Protein AF-A0A376U5X5-F1 (afdb_monomer)

pLDDT: mean 78.11, std 23.51, range [18.98, 97.44]

Solvent-accessible surface area (backbone atoms only — not comparable to full-atom values): 14859 Å² total; per-residue (Å²): 114,78,85,42,60,68,62,47,20,50,51,53,50,57,47,26,77,66,21,50,26,37,46,38,33,23,36,39,55,54,52,92,68,34,43,46,44,61,21,51,13,56,50,69,72,49,56,74,36,75,38,64,74,51,42,52,51,42,48,48,59,28,48,80,69,78,39,81,72,58,77,55,50,55,54,35,26,41,33,30,71,77,49,42,81,33,75,43,95,79,56,76,41,57,20,32,33,41,78,39,86,78,10,43,32,38,41,30,44,64,49,68,74,45,37,52,51,32,42,69,70,47,47,50,54,55,46,57,76,75,39,94,70,75,80,68,63,42,70,49,55,42,35,32,38,89,64,55,70,69,58,51,47,65,64,50,69,76,57,87,70,60,90,77,43,46,82,46,78,46,84,50,89,77,36,33,35,41,35,44,37,26,48,56,90,46,46,67,62,50,57,56,52,47,53,52,53,48,60,73,57,46,90,30,61,79,49,82,68,78,78,83,61,103,66,90,86,88,84,87,85,84,81,77,91,73,76,78,83,80,76,86,85,62,60,90,61,48,55,49,78,49,75,48,70,81,83,79,77,87,77,82,134

Radius of gyration: 22.05 Å; Cα contacts (8 Å, |Δi|>4): 376; chains: 1; bounding box: 49×32×62 Å

Nearest PDB structures (foldseek):
  4cta-assembly1_B  TM=8.615E-01  e=6.530E-18  Thermus thermophilus HB8
  4uux-assembly1_B  TM=8.632E-01  e=7.366E-18  Thermus thermophilus HB8
  4uoc-assembly1_B  TM=8.937E-01  e=8.190E-17  Thermus thermophilus HB8
  4cta-assembly1_A  TM=7.177E-01  e=4.284E-18  Thermus thermophilus HB8
  3rrk-assembly1_A  TM=6.224E-01  e=5.518E-02  Meiothermus ruber DSM 1279

InterPro domains:
  IPR001453 MoaB/Mog domain [PF00994] (2-128)
  IPR001453 MoaB/Mog domain [SM00852] (1-130)
  IPR001453 MoaB/Mog domain [cd00885] (2-130)
  IPR008135 Competence-induced protein CinA [TIGR00200] (2-209)
  IPR036425 MoaB/Mog-like domain superfamily [G3DSA:3.40.980.10] (1-130)
  IPR036425 MoaB/Mog-like domain superfamily [SSF53218] (2-162)
  IPR050101 Competence-damage inducible protein CinA [PTHR13939] (2-200)

Organism: Escherichia coli (NCBI:txid562)

Foldseek 3Di:
DALDLVVLLVCVLVCLVQALEEEEEALLALDPSSCNQVSQQVSQVFAWDQQVVLVVVLCVVQVVVVHGDDPSLSSLRTGGPQWDWQDQPPDSRTWTWDRDRSYIYTYYYNDPVRVVCSCLPPVVVVCVVVDDAADAKDKFKFKFFDDDPVLLCVLLVPDDDDPQWDWDWDDDPRMIMIMIIGHPVCVVVSVVVVVVSDVSSPPRTDDGDPDDPPDDDDDDDDDDDDDPCPPPDDDPRYYDYDYDDDPPDPDDD

Secondary structure (DSSP, 8-state):
----HHHHHHHHHHHHHH-SEEEEES--SSSTT--HHHHHHHHHT--EEE-HHHHHHHHHHHHTTT-PPPGGGGGGGEEETTPEEE--SSSSSPEEEEEETTEEEEEE-S-HHHHHHHIIIIIHHHHHHHS-PPPPPEEEEEEEESS-HHHHHHHHTTSPPPTT-EEEEEEETTEEEEEEEE-GGGHHHHHHHHHHHHHHHGGGEEE------S-----S-----------SS--TTTEEEEE----------

Sequence (253 aa):
MGDNLDDLVTILRERSQHADVLIVNGGLGPTSDDLSALAAATAKGEGMVLHEAWLKEMERYFHERGRVMAPSNRKQAELPASAEFINNPVGTACGFAVQLNRCLMFFTPGVPSEFKVMVEHEILPRLRERFSLPQPPVCLRLTTFGRSESDLAQSLDTLQLPPGVTMGYRSSMPIIELKLTGPASEQQAMEKLWLDVKRVAGQSVIFRRHRRTARADQSRIAKPPVQPDVERAIHRRFIGFATFSRRCSIAGV

Mean predicted aligned error: 12.52 Å

Structure (mmCIF, N/CA/C/O backbone):
data_AF-A0A376U5X5-F1
#
_entry.id   AF-A0A376U5X5-F1
#
loop_
_atom_site.group_PDB
_atom_site.id
_atom_site.type_symbol
_atom_site.label_atom_id
_atom_site.label_alt_id
_atom_site.label_comp_id
_atom_site.label_asym_id
_atom_site.label_entity_id
_atom_site.label_seq_id
_atom_site.pdbx_PDB_ins_code
_atom_site.Cartn_x
_atom_site.Cartn_y
_atom_site.Cartn_z
_atom_site.occupancy
_atom_site.B_iso_or_equiv
_atom_site.auth_seq_id
_atom_site.auth_comp_id
_atom_site.auth_asym_id
_atom_site.auth_atom_id
_atom_site.pdbx_PDB_model_num
ATOM 1 N N . MET A 1 1 ? 3.837 -14.313 -1.606 1.00 51.97 1 MET A N 1
ATOM 2 C CA . MET A 1 1 ? 3.581 -14.928 -2.924 1.00 51.97 1 MET A CA 1
ATOM 3 C C . MET A 1 1 ? 4.927 -15.178 -3.583 1.00 51.97 1 MET A C 1
ATOM 5 O O . MET A 1 1 ? 5.855 -14.442 -3.266 1.00 51.97 1 MET A O 1
ATOM 9 N N . GLY A 1 2 ? 5.055 -16.215 -4.408 1.00 53.44 2 GLY A N 1
ATOM 10 C CA . GLY A 1 2 ? 6.258 -16.399 -5.221 1.00 53.44 2 GLY A CA 1
ATOM 11 C C . GLY A 1 2 ? 6.314 -15.365 -6.347 1.00 53.44 2 GLY A C 1
ATOM 12 O O . GLY A 1 2 ? 5.269 -14.893 -6.790 1.00 53.44 2 GLY A O 1
ATOM 13 N N . ASP A 1 3 ? 7.518 -15.029 -6.806 1.00 63.84 3 ASP A N 1
ATOM 14 C CA . ASP A 1 3 ? 7.729 -14.119 -7.941 1.00 63.84 3 ASP A CA 1
ATOM 15 C C . ASP A 1 3 ? 7.611 -14.896 -9.262 1.00 63.84 3 ASP A C 1
ATOM 17 O O . ASP A 1 3 ? 8.558 -14.996 -10.037 1.00 63.84 3 ASP A O 1
ATOM 21 N N . ASN A 1 4 ? 6.454 -15.524 -9.480 1.00 88.06 4 ASN A N 1
ATOM 22 C CA . ASN A 1 4 ? 6.116 -16.185 -10.736 1.00 88.06 4 ASN A CA 1
ATOM 23 C C . ASN A 1 4 ? 5.088 -15.332 -11.485 1.00 88.06 4 ASN A C 1
ATOM 25 O O . ASN A 1 4 ? 4.031 -15.000 -10.944 1.00 88.06 4 ASN A O 1
ATOM 29 N N . LEU A 1 5 ? 5.404 -14.982 -12.731 1.00 91.62 5 LEU A N 1
ATOM 30 C CA . LEU A 1 5 ? 4.573 -14.123 -13.566 1.00 91.62 5 LEU A CA 1
ATOM 31 C C . LEU A 1 5 ? 3.162 -14.694 -13.769 1.00 91.62 5 LEU A C 1
ATOM 33 O O . LEU A 1 5 ? 2.191 -13.949 -13.651 1.00 91.62 5 LEU A O 1
ATOM 37 N N . ASP A 1 6 ? 3.034 -15.997 -14.020 1.00 93.12 6 ASP A N 1
ATOM 38 C CA . ASP A 1 6 ? 1.736 -16.620 -14.311 1.00 93.12 6 ASP A CA 1
ATOM 39 C C . ASP A 1 6 ? 0.811 -16.608 -13.089 1.00 93.12 6 ASP A C 1
ATOM 41 O O . ASP A 1 6 ? -0.388 -16.325 -13.202 1.00 93.12 6 ASP A O 1
ATOM 45 N N . ASP A 1 7 ? 1.380 -16.828 -11.902 1.00 92.44 7 ASP A N 1
ATOM 46 C CA . ASP A 1 7 ? 0.653 -16.760 -10.634 1.00 92.44 7 ASP A CA 1
ATOM 47 C C . ASP A 1 7 ? 0.178 -15.326 -10.366 1.00 92.44 7 ASP A C 1
ATOM 49 O O . ASP A 1 7 ? -0.985 -15.103 -10.018 1.00 92.44 7 ASP A O 1
ATOM 53 N N . LEU A 1 8 ? 1.054 -14.335 -10.587 1.00 93.06 8 LEU A N 1
ATOM 54 C CA . LEU A 1 8 ? 0.713 -12.916 -10.465 1.00 93.06 8 LEU A CA 1
ATOM 55 C C . LEU A 1 8 ? -0.439 -12.543 -11.401 1.00 93.06 8 LEU A C 1
ATOM 57 O O . LEU A 1 8 ? -1.432 -11.969 -10.959 1.00 93.06 8 LEU A O 1
ATOM 61 N N . VAL A 1 9 ? -0.334 -12.896 -12.683 1.00 95.81 9 VAL A N 1
ATOM 62 C CA . VAL A 1 9 ? -1.352 -12.600 -13.700 1.00 95.81 9 VAL A CA 1
ATOM 63 C C . VAL A 1 9 ? -2.691 -13.238 -13.342 1.00 95.81 9 VAL A C 1
ATOM 65 O O . VAL A 1 9 ? -3.730 -12.574 -13.411 1.00 95.81 9 VAL A O 1
ATOM 68 N N . THR A 1 10 ? -2.673 -14.505 -12.928 1.00 95.06 10 THR A N 1
ATOM 69 C CA . THR A 1 10 ? -3.876 -15.248 -12.537 1.00 95.06 10 THR A CA 1
ATOM 70 C C . THR A 1 10 ? -4.574 -14.572 -11.360 1.00 95.06 10 THR A C 1
ATOM 72 O O . THR A 1 10 ? -5.770 -14.287 -11.433 1.00 95.06 10 THR A O 1
ATOM 75 N N . ILE A 1 11 ? -3.821 -14.218 -10.315 1.00 94.06 11 ILE A N 1
ATOM 76 C CA . ILE A 1 11 ? -4.360 -13.555 -9.122 1.00 94.06 11 ILE A CA 1
ATOM 77 C C . ILE A 1 11 ? -4.891 -12.160 -9.451 1.00 94.06 11 ILE A C 1
ATOM 79 O O . ILE A 1 11 ? -5.965 -11.793 -8.973 1.00 94.06 11 ILE A O 1
ATOM 83 N N . LEU A 1 12 ? -4.175 -11.371 -10.260 1.00 95.50 12 LEU A N 1
ATOM 84 C CA . LEU A 1 12 ? -4.635 -10.042 -10.672 1.00 95.50 12 LEU A CA 1
ATOM 85 C C . LEU A 1 12 ? -5.978 -10.141 -11.404 1.00 95.50 12 LEU A C 1
ATOM 87 O O . LEU A 1 12 ? -6.915 -9.415 -11.069 1.00 95.50 12 LEU A O 1
ATOM 91 N N . ARG A 1 13 ? -6.108 -11.080 -12.349 1.00 96.44 13 ARG A N 1
ATOM 92 C CA . ARG A 1 13 ? -7.362 -11.317 -13.078 1.00 96.44 13 ARG A CA 1
ATOM 93 C C . ARG A 1 13 ? -8.483 -11.775 -12.151 1.00 96.44 13 ARG A C 1
ATOM 95 O O . ARG A 1 13 ? -9.547 -11.163 -12.177 1.00 96.44 13 ARG A O 1
ATOM 102 N N . GLU A 1 14 ? -8.246 -12.771 -11.301 1.00 94.88 14 GLU A N 1
ATOM 103 C CA . GLU A 1 14 ? -9.240 -13.267 -10.338 1.00 94.88 14 GLU A CA 1
ATOM 104 C C . GLU A 1 14 ? -9.716 -12.140 -9.407 1.00 94.88 14 GLU A C 1
ATOM 106 O O . GLU A 1 14 ? -10.910 -11.861 -9.289 1.00 94.88 14 GLU A O 1
ATOM 111 N N . ARG A 1 15 ? -8.781 -11.419 -8.777 1.00 93.62 15 ARG A N 1
ATOM 112 C CA . ARG A 1 15 ? -9.110 -10.345 -7.829 1.00 93.62 15 ARG A CA 1
ATOM 113 C C . ARG A 1 15 ? -9.829 -9.183 -8.505 1.00 93.62 15 ARG A C 1
ATOM 115 O O . ARG A 1 15 ? -10.725 -8.609 -7.886 1.00 93.62 15 ARG A O 1
ATOM 122 N N . SER A 1 16 ? -9.522 -8.891 -9.771 1.00 95.25 16 SER A N 1
ATOM 123 C CA . SER A 1 16 ? -10.203 -7.837 -10.535 1.00 95.25 16 SER A CA 1
ATOM 124 C C . SER A 1 16 ? -11.709 -8.061 -10.721 1.00 95.25 16 SER A C 1
ATOM 126 O O . SER A 1 16 ? -12.447 -7.103 -10.947 1.00 95.25 16 SER A O 1
ATOM 128 N N . GLN A 1 17 ? -12.178 -9.311 -10.637 1.00 94.25 17 GLN A N 1
ATOM 129 C CA . GLN A 1 17 ? -13.596 -9.649 -10.793 1.00 94.25 17 GLN A CA 1
ATOM 130 C C . GLN A 1 17 ? -14.401 -9.387 -9.515 1.00 94.25 17 GLN A C 1
ATOM 132 O O . GLN A 1 17 ? -15.612 -9.178 -9.573 1.00 94.25 17 GLN A O 1
ATOM 137 N N . HIS A 1 18 ? -13.736 -9.388 -8.358 1.00 90.94 18 HIS A N 1
ATOM 138 C CA . HIS A 1 18 ? -14.395 -9.341 -7.054 1.00 90.94 18 HIS A CA 1
ATOM 139 C C . HIS A 1 18 ? -14.138 -8.049 -6.277 1.00 90.94 18 HIS A C 1
ATOM 141 O O . HIS A 1 18 ? -14.982 -7.660 -5.472 1.00 90.94 18 HIS A O 1
ATOM 147 N N . ALA A 1 19 ? -13.005 -7.386 -6.511 1.00 90.19 19 ALA A N 1
ATOM 148 C CA . ALA A 1 19 ? -12.625 -6.165 -5.814 1.00 90.19 19 ALA A CA 1
ATOM 149 C C . ALA A 1 19 ? -12.925 -4.915 -6.651 1.00 90.19 19 ALA A C 1
ATOM 151 O O . ALA A 1 19 ? -12.711 -4.895 -7.861 1.00 90.19 19 ALA A O 1
ATOM 152 N N . ASP A 1 20 ? -13.367 -3.847 -5.992 1.00 90.38 20 ASP A N 1
ATOM 153 C CA . ASP A 1 20 ? -13.484 -2.523 -6.616 1.00 90.38 20 ASP A CA 1
ATOM 154 C C . ASP A 1 20 ? -12.125 -1.808 -6.653 1.00 90.38 20 ASP A C 1
ATOM 156 O O . ASP A 1 20 ? -11.826 -1.058 -7.583 1.00 90.38 20 ASP A O 1
ATOM 160 N N . VAL A 1 21 ? -11.271 -2.097 -5.666 1.00 93.75 21 VAL A N 1
ATOM 161 C CA . VAL A 1 21 ? -9.907 -1.577 -5.554 1.00 93.75 21 VAL A CA 1
ATOM 162 C C . VAL A 1 21 ? -8.946 -2.697 -5.158 1.00 93.75 21 VAL A C 1
ATOM 164 O O . VAL A 1 21 ? -9.227 -3.492 -4.255 1.00 93.75 21 VAL A O 1
ATOM 167 N N . LEU A 1 22 ? -7.781 -2.733 -5.798 1.00 94.94 22 LEU A N 1
ATOM 168 C CA . LEU A 1 22 ? -6.681 -3.635 -5.463 1.00 94.94 22 LEU A CA 1
ATOM 169 C C . LEU A 1 22 ? -5.412 -2.816 -5.236 1.00 94.94 22 LEU A C 1
ATOM 171 O O . LEU A 1 22 ? -5.054 -1.990 -6.069 1.00 94.94 22 LEU A O 1
ATOM 175 N N . ILE A 1 23 ? -4.718 -3.050 -4.125 1.00 94.94 23 ILE A N 1
ATOM 176 C CA . ILE A 1 23 ? -3.402 -2.452 -3.882 1.00 94.94 23 ILE A CA 1
ATOM 177 C C . ILE A 1 23 ? -2.364 -3.567 -3.877 1.00 94.94 23 ILE A C 1
ATOM 179 O O . ILE A 1 23 ? -2.426 -4.491 -3.061 1.00 94.94 23 ILE A O 1
ATOM 183 N N . VAL A 1 24 ? -1.408 -3.450 -4.793 1.00 93.69 24 VAL A N 1
ATOM 184 C CA . VAL A 1 24 ? -0.243 -4.316 -4.922 1.00 93.69 24 VAL A CA 1
ATOM 185 C C . VAL A 1 24 ? 0.969 -3.539 -4.428 1.00 93.69 24 VAL A C 1
ATOM 187 O O . VAL A 1 24 ? 1.264 -2.434 -4.892 1.00 93.69 24 VAL A O 1
ATOM 190 N N . ASN A 1 25 ? 1.660 -4.100 -3.444 1.00 92.12 25 ASN A N 1
ATOM 191 C CA . ASN A 1 25 ? 2.845 -3.492 -2.855 1.00 92.12 25 ASN A CA 1
ATOM 192 C C . ASN A 1 25 ? 4.060 -4.391 -3.086 1.00 92.12 25 ASN A C 1
ATOM 194 O O . ASN A 1 25 ? 4.032 -5.543 -2.656 1.00 92.12 25 ASN A O 1
ATOM 198 N N . GLY A 1 26 ? 5.092 -3.854 -3.743 1.00 89.81 26 GLY A N 1
ATOM 199 C CA . GLY A 1 26 ? 6.308 -4.573 -4.136 1.00 89.81 26 GLY A CA 1
ATOM 200 C C . GLY A 1 26 ? 6.390 -4.899 -5.634 1.00 89.81 26 GLY A C 1
ATOM 201 O O . GLY A 1 26 ? 5.414 -4.768 -6.375 1.00 89.81 26 GLY A O 1
ATOM 202 N N . GLY A 1 27 ? 7.577 -5.320 -6.084 1.00 90.00 27 GLY A N 1
ATOM 203 C CA . GLY A 1 27 ? 7.813 -5.792 -7.455 1.00 90.00 27 GLY A CA 1
ATOM 204 C C . GLY A 1 27 ? 7.960 -4.694 -8.520 1.00 90.00 27 GLY A C 1
ATOM 205 O O . GLY A 1 27 ? 7.623 -4.939 -9.677 1.00 90.00 27 GLY A O 1
ATOM 206 N N . LEU A 1 28 ? 8.396 -3.487 -8.126 1.00 91.38 28 LEU A N 1
ATOM 207 C CA . LEU A 1 28 ? 8.618 -2.310 -8.996 1.00 91.38 28 LEU A CA 1
ATOM 208 C C . LEU A 1 28 ? 10.078 -1.822 -9.005 1.00 91.38 28 LEU A C 1
ATOM 210 O O . LEU A 1 28 ? 10.385 -0.710 -9.448 1.00 91.38 28 LEU A O 1
ATOM 214 N N . GLY A 1 29 ? 10.983 -2.600 -8.425 1.00 88.75 29 GLY A N 1
ATOM 215 C CA . GLY A 1 29 ? 12.407 -2.321 -8.484 1.00 88.75 29 GLY A CA 1
ATOM 216 C C . GLY A 1 29 ? 13.015 -2.613 -9.867 1.00 88.75 29 GLY A C 1
ATOM 217 O O . GLY A 1 29 ? 12.323 -2.965 -10.828 1.00 88.75 29 GLY A O 1
ATOM 218 N N . PRO A 1 30 ? 14.334 -2.413 -9.992 1.00 88.06 30 PRO A N 1
ATOM 219 C CA . PRO A 1 30 ? 15.063 -2.627 -11.235 1.00 88.06 30 PRO A CA 1
ATOM 220 C C . PRO A 1 30 ? 15.504 -4.086 -11.449 1.00 88.06 30 PRO A C 1
ATOM 222 O O . PRO A 1 30 ? 16.135 -4.369 -12.468 1.00 88.06 30 PRO A O 1
ATOM 225 N N . THR A 1 31 ? 15.265 -5.004 -10.505 1.00 88.06 31 THR A N 1
ATOM 226 C CA . THR A 1 31 ? 15.805 -6.370 -10.575 1.00 88.06 31 THR A CA 1
ATOM 227 C C . THR A 1 31 ? 14.903 -7.291 -11.402 1.00 88.06 31 THR A C 1
ATOM 229 O O . THR A 1 31 ? 13.789 -6.935 -11.792 1.00 88.06 31 THR A O 1
ATOM 232 N N . SER A 1 32 ? 15.408 -8.463 -11.797 1.00 84.00 32 SER A N 1
ATOM 233 C CA . SER A 1 32 ? 14.685 -9.387 -12.688 1.00 84.00 32 SER A CA 1
ATOM 234 C C . SER A 1 32 ? 13.458 -10.030 -12.034 1.00 84.00 32 SER A C 1
ATOM 236 O O . SER A 1 32 ? 12.521 -10.386 -12.742 1.00 84.00 32 SER A O 1
ATOM 238 N N . ASP A 1 33 ? 13.446 -10.131 -10.709 1.00 85.94 33 ASP A N 1
ATOM 239 C CA . ASP A 1 33 ? 12.340 -10.608 -9.874 1.00 85.94 33 ASP A CA 1
ATOM 240 C C . ASP A 1 33 ? 11.230 -9.562 -9.665 1.00 85.94 33 ASP A C 1
ATOM 242 O O . ASP A 1 33 ? 10.121 -9.912 -9.263 1.00 85.94 33 ASP A O 1
ATOM 246 N N . ASP A 1 34 ? 11.465 -8.292 -10.010 1.00 90.00 34 ASP A N 1
ATOM 247 C CA . ASP A 1 34 ? 10.425 -7.261 -10.015 1.00 90.00 34 ASP A CA 1
ATOM 248 C C . ASP A 1 34 ? 9.485 -7.424 -11.220 1.00 90.00 34 ASP A C 1
ATOM 250 O O . ASP A 1 34 ? 9.726 -6.894 -12.309 1.00 90.00 34 ASP A O 1
ATOM 254 N N . LEU A 1 35 ? 8.414 -8.199 -11.037 1.00 93.31 35 LEU A N 1
ATOM 255 C CA . LEU A 1 35 ? 7.493 -8.587 -12.113 1.00 93.31 35 LEU A CA 1
ATOM 256 C C . LEU A 1 35 ? 6.123 -7.894 -12.068 1.00 93.31 35 LEU A C 1
ATOM 258 O O . LEU A 1 35 ? 5.313 -8.122 -12.964 1.00 93.31 35 LEU A O 1
ATOM 262 N N . SER A 1 36 ? 5.834 -7.039 -11.082 1.00 94.50 36 SER A N 1
ATOM 263 C CA . SER A 1 36 ? 4.478 -6.498 -10.879 1.00 94.50 36 SER A CA 1
ATOM 264 C C . SER A 1 36 ? 3.972 -5.669 -12.064 1.00 94.50 36 SER A C 1
ATOM 266 O O . SER A 1 36 ? 2.810 -5.802 -12.444 1.00 94.50 36 SER A O 1
ATOM 268 N N . ALA A 1 37 ? 4.827 -4.844 -12.682 1.00 94.75 37 ALA A N 1
ATOM 269 C CA . ALA A 1 37 ? 4.436 -4.031 -13.839 1.00 94.75 37 ALA A CA 1
ATOM 270 C C . ALA A 1 37 ? 4.130 -4.894 -15.074 1.00 94.75 37 ALA A C 1
ATOM 272 O O . ALA A 1 37 ? 3.084 -4.735 -15.705 1.00 94.75 37 ALA A O 1
ATOM 273 N N . LEU A 1 38 ? 4.990 -5.878 -15.348 1.00 95.44 38 LEU A N 1
ATOM 274 C CA . LEU A 1 38 ? 4.790 -6.838 -16.432 1.00 95.44 38 LEU A CA 1
ATOM 275 C C . LEU A 1 38 ? 3.541 -7.700 -16.204 1.00 95.44 38 LEU A C 1
ATOM 277 O O . LEU A 1 38 ? 2.768 -7.931 -17.135 1.00 95.44 38 LEU A O 1
ATOM 281 N N . ALA A 1 39 ? 3.311 -8.143 -14.967 1.00 96.44 39 ALA A N 1
ATOM 282 C CA . ALA A 1 39 ? 2.117 -8.891 -14.597 1.00 96.44 39 ALA A CA 1
ATOM 283 C C . ALA A 1 39 ? 0.845 -8.063 -14.811 1.00 96.44 39 ALA A C 1
ATOM 285 O O . ALA A 1 39 ? -0.137 -8.588 -15.329 1.00 96.44 39 ALA A O 1
ATOM 286 N N . ALA A 1 40 ? 0.862 -6.769 -14.475 1.00 96.75 40 ALA A N 1
ATOM 287 C CA . ALA A 1 40 ? -0.265 -5.868 -14.701 1.00 96.75 40 ALA A CA 1
ATOM 288 C C . ALA A 1 40 ? -0.594 -5.716 -16.194 1.00 96.75 40 ALA A C 1
ATOM 290 O O . ALA A 1 40 ? -1.751 -5.889 -16.586 1.00 96.75 40 ALA A O 1
ATOM 291 N N . ALA A 1 41 ? 0.420 -5.458 -17.028 1.00 97.44 41 ALA A N 1
ATOM 292 C CA . ALA A 1 41 ? 0.256 -5.343 -18.478 1.00 97.44 41 ALA A CA 1
ATOM 293 C C . ALA A 1 41 ? -0.282 -6.648 -19.085 1.00 97.44 41 ALA A C 1
ATOM 295 O O . ALA A 1 41 ? -1.289 -6.650 -19.795 1.00 97.44 41 ALA A O 1
ATOM 296 N N . THR A 1 42 ? 0.314 -7.782 -18.708 1.00 97.44 42 THR A N 1
ATOM 297 C CA . THR A 1 42 ? -0.086 -9.115 -19.185 1.00 97.44 42 THR A CA 1
ATOM 298 C C . THR A 1 42 ? -1.503 -9.479 -18.735 1.00 97.44 42 THR A C 1
ATOM 300 O O . THR A 1 42 ? -2.306 -9.988 -19.521 1.00 97.44 42 THR A O 1
ATOM 303 N N . ALA A 1 43 ? -1.860 -9.183 -17.481 1.00 97.00 43 ALA A N 1
ATOM 304 C CA . ALA A 1 43 ? -3.201 -9.421 -16.954 1.00 97.00 43 ALA A CA 1
ATOM 305 C C . ALA A 1 43 ? -4.262 -8.634 -17.726 1.00 97.00 43 ALA A C 1
ATOM 307 O O . ALA A 1 43 ? -5.322 -9.193 -18.020 1.00 97.00 43 ALA A O 1
ATOM 308 N N . LYS A 1 44 ? -3.946 -7.388 -18.095 1.00 96.81 44 LYS A N 1
ATOM 309 C CA . LYS A 1 44 ? -4.802 -6.507 -18.892 1.00 96.81 44 LYS A CA 1
ATOM 310 C C . LYS A 1 44 ? -4.806 -6.823 -20.391 1.00 96.81 44 LYS A C 1
ATOM 312 O O . LYS A 1 44 ? -5.764 -6.469 -21.070 1.00 96.81 44 LYS A O 1
ATOM 317 N N . GLY A 1 45 ? -3.793 -7.531 -20.888 1.00 96.88 45 GLY A N 1
ATOM 318 C CA . GLY A 1 45 ? -3.645 -7.836 -22.311 1.00 96.88 45 GLY A CA 1
ATOM 319 C C . GLY A 1 45 ? -3.095 -6.659 -23.118 1.00 96.88 45 GLY A C 1
ATOM 320 O O . GLY A 1 45 ? -3.449 -6.504 -24.282 1.00 96.88 45 GLY A O 1
ATOM 321 N N . GLU A 1 46 ? -2.255 -5.823 -22.504 1.00 96.88 46 GLU A N 1
ATOM 322 C CA . GLU A 1 46 ? -1.597 -4.695 -23.166 1.00 96.88 46 GLU A CA 1
ATOM 323 C C . GLU A 1 46 ? -0.070 -4.793 -23.100 1.00 96.88 46 GLU A C 1
ATOM 325 O O . GLU A 1 46 ? 0.494 -5.595 -22.355 1.00 96.88 46 GLU A O 1
ATOM 330 N N . GLY A 1 47 ? 0.599 -3.980 -23.917 1.00 95.56 47 GLY A N 1
ATOM 331 C CA . GLY A 1 47 ? 2.055 -3.898 -23.947 1.00 95.56 47 GLY A CA 1
ATOM 332 C C . GLY A 1 47 ? 2.631 -3.024 -22.834 1.00 95.56 47 GLY A C 1
ATOM 333 O O . GLY A 1 47 ? 1.958 -2.150 -22.280 1.00 95.56 47 GLY A O 1
ATOM 334 N N . MET A 1 48 ? 3.914 -3.243 -22.559 1.00 96.12 48 MET A N 1
ATOM 335 C CA . MET A 1 48 ? 4.744 -2.335 -21.770 1.00 96.12 48 MET A CA 1
ATOM 336 C C . MET A 1 48 ? 5.241 -1.203 -22.670 1.00 96.12 48 MET A C 1
ATOM 338 O O . MET A 1 48 ? 5.664 -1.444 -23.801 1.00 96.12 48 MET A O 1
ATOM 342 N N . VAL A 1 49 ? 5.202 0.026 -22.168 1.00 96.19 49 VAL A N 1
ATOM 343 C CA . VAL A 1 49 ? 5.685 1.220 -22.860 1.00 96.19 49 VAL A CA 1
ATOM 344 C C . VAL A 1 49 ? 6.693 1.917 -21.965 1.00 96.19 49 VAL A C 1
ATOM 346 O O . VAL A 1 49 ? 6.499 2.026 -20.754 1.00 96.19 49 VAL A O 1
ATOM 349 N N . LEU A 1 50 ? 7.778 2.393 -22.569 1.00 94.88 50 LEU A N 1
ATOM 350 C CA . LEU A 1 50 ? 8.726 3.248 -21.880 1.00 94.88 50 LEU A CA 1
ATOM 351 C C . LEU A 1 50 ? 8.149 4.657 -21.763 1.00 94.88 50 LEU A C 1
ATOM 353 O O . LEU A 1 50 ? 7.935 5.349 -22.758 1.00 94.88 50 LEU A O 1
ATOM 357 N N . HIS A 1 51 ? 7.925 5.092 -20.533 1.00 92.00 51 HIS A N 1
ATOM 358 C CA . HIS A 1 51 ? 7.396 6.414 -20.247 1.00 92.00 51 HIS A CA 1
ATOM 359 C C . HIS A 1 51 ? 8.534 7.421 -20.107 1.00 92.00 51 HIS A C 1
ATOM 361 O O . HIS A 1 51 ? 9.093 7.615 -19.029 1.00 92.00 51 HIS A O 1
ATOM 367 N N . GLU A 1 52 ? 8.849 8.098 -21.211 1.00 91.62 52 GLU A N 1
ATOM 368 C CA . GLU A 1 52 ? 9.950 9.071 -21.310 1.00 91.62 52 GLU A CA 1
ATOM 369 C C . GLU A 1 52 ? 9.878 10.188 -20.256 1.00 91.62 52 GLU A C 1
ATOM 371 O O . GLU A 1 52 ? 10.901 10.654 -19.758 1.00 91.62 52 GLU A O 1
ATOM 376 N N . ALA A 1 53 ? 8.670 10.618 -19.879 1.00 88.50 53 ALA A N 1
ATOM 377 C CA . ALA A 1 53 ? 8.487 11.624 -18.834 1.00 88.50 53 ALA A CA 1
ATOM 378 C C . ALA A 1 53 ? 8.989 11.132 -17.467 1.00 88.50 53 ALA A C 1
ATOM 380 O O . ALA A 1 53 ? 9.651 11.881 -16.751 1.00 88.50 53 ALA A O 1
ATOM 381 N N . TRP A 1 54 ? 8.718 9.868 -17.126 1.00 89.62 54 TRP A N 1
ATOM 382 C CA . TRP A 1 54 ? 9.203 9.279 -15.882 1.00 89.62 54 TRP A CA 1
ATOM 383 C C . TRP A 1 54 ? 10.694 8.953 -15.950 1.00 89.62 54 TRP A C 1
ATOM 385 O O . TRP A 1 54 ? 11.416 9.185 -14.984 1.00 89.62 54 TRP A O 1
ATOM 395 N N . LEU A 1 55 ? 11.183 8.487 -17.104 1.00 91.94 55 LEU A N 1
ATOM 396 C CA . LEU A 1 55 ? 12.610 8.243 -17.309 1.00 91.94 55 LEU A CA 1
ATOM 397 C C . LEU A 1 55 ? 13.440 9.505 -17.025 1.00 91.94 55 LEU A C 1
ATOM 399 O O . LEU A 1 55 ? 14.413 9.440 -16.279 1.00 91.94 55 LEU A O 1
ATOM 403 N N . LYS A 1 56 ? 13.001 10.665 -17.529 1.00 91.38 56 LYS A N 1
ATOM 404 C CA . LYS A 1 56 ? 13.639 11.966 -17.258 1.00 91.38 56 LYS A CA 1
ATOM 405 C C . LYS A 1 56 ? 13.625 12.339 -15.778 1.00 91.38 56 LYS A C 1
ATOM 407 O O . LYS A 1 56 ? 14.603 12.879 -15.266 1.00 91.38 56 LYS A O 1
ATOM 412 N N . GLU A 1 57 ? 12.530 12.051 -15.080 1.00 89.81 57 GLU A N 1
ATOM 413 C CA . GLU A 1 57 ? 12.422 12.306 -13.642 1.00 89.81 57 GLU A CA 1
ATOM 414 C C . GLU A 1 57 ? 13.390 11.425 -12.840 1.00 89.81 57 GLU A C 1
ATOM 416 O O . GLU A 1 57 ? 14.060 11.895 -11.918 1.00 89.81 57 GLU A O 1
ATOM 421 N N . MET A 1 58 ? 13.542 10.162 -13.243 1.00 90.50 58 MET A N 1
ATOM 422 C CA . MET A 1 58 ? 14.544 9.269 -12.670 1.00 90.50 58 MET A CA 1
ATOM 423 C C . MET A 1 58 ? 15.969 9.759 -12.947 1.00 90.50 58 MET A C 1
ATOM 425 O O . MET A 1 58 ? 16.783 9.815 -12.025 1.00 90.50 58 MET A O 1
ATOM 429 N N . GLU A 1 59 ? 16.281 10.152 -14.183 1.00 91.69 59 GLU A N 1
ATOM 430 C CA . GLU A 1 59 ? 17.589 10.712 -14.545 1.00 91.69 59 GLU A CA 1
ATOM 431 C C . GLU A 1 59 ? 17.929 11.937 -13.690 1.00 91.69 59 GLU A C 1
ATOM 433 O O . GLU A 1 59 ? 19.023 12.008 -13.122 1.00 91.69 59 GLU A O 1
ATOM 438 N N . ARG A 1 60 ? 16.965 12.852 -13.511 1.00 90.31 60 ARG A N 1
ATOM 439 C CA . ARG A 1 60 ? 17.088 14.012 -12.619 1.00 90.31 60 ARG A CA 1
ATOM 440 C C . ARG A 1 60 ? 17.362 13.585 -11.176 1.00 90.31 60 ARG A C 1
ATOM 442 O O . ARG A 1 60 ? 18.298 14.092 -10.561 1.00 90.31 60 ARG A O 1
ATOM 449 N N . TYR A 1 61 ? 16.611 12.614 -10.652 1.00 89.31 61 TYR A N 1
ATOM 450 C CA . TYR A 1 61 ? 16.777 12.107 -9.286 1.00 89.31 61 TYR A CA 1
ATOM 451 C C . TYR A 1 61 ? 18.191 11.567 -9.014 1.00 89.31 61 TYR A C 1
ATOM 453 O O . TYR A 1 61 ? 18.750 11.803 -7.933 1.00 89.31 61 TYR A O 1
ATOM 461 N N . PHE A 1 62 ? 18.765 10.819 -9.966 1.00 90.69 62 PHE A N 1
ATOM 462 C CA . PHE A 1 62 ? 20.132 10.297 -9.866 1.00 90.69 62 PHE A CA 1
ATOM 463 C C . PHE A 1 62 ? 21.169 11.416 -10.003 1.00 90.69 62 PHE A C 1
ATOM 465 O O . PHE A 1 62 ? 22.105 11.476 -9.197 1.00 90.69 62 PHE A O 1
ATOM 472 N N . HIS A 1 63 ? 20.969 12.324 -10.960 1.00 92.38 63 HIS A N 1
ATOM 473 C CA . HIS A 1 63 ? 21.863 13.450 -11.211 1.00 92.38 63 HIS A CA 1
ATOM 474 C C . HIS A 1 63 ? 21.997 14.368 -9.988 1.00 92.38 63 HIS A C 1
ATOM 476 O O . HIS A 1 63 ? 23.112 14.674 -9.570 1.00 92.38 63 HIS A O 1
ATOM 482 N N . GLU A 1 64 ? 20.884 14.720 -9.337 1.00 91.69 64 GLU A N 1
ATOM 483 C CA . GLU A 1 64 ? 20.862 15.539 -8.111 1.00 91.69 64 GLU A CA 1
ATOM 484 C C . GLU A 1 64 ? 21.621 14.907 -6.936 1.00 91.69 64 GLU A C 1
ATOM 486 O O . GLU A 1 64 ? 22.035 15.597 -6.007 1.00 91.69 64 GLU A O 1
ATOM 491 N N . ARG A 1 65 ? 21.835 13.589 -6.975 1.00 89.75 65 ARG A N 1
ATOM 492 C CA . ARG A 1 65 ? 22.602 12.832 -5.975 1.00 89.75 65 ARG A CA 1
ATOM 493 C C . ARG A 1 65 ? 24.044 12.568 -6.407 1.00 89.75 65 ARG A C 1
ATOM 495 O O . ARG A 1 65 ? 24.726 11.774 -5.762 1.00 89.75 65 ARG A O 1
ATOM 502 N N . GLY A 1 66 ? 24.503 13.194 -7.493 1.00 92.25 66 GLY A N 1
ATOM 503 C CA . GLY A 1 66 ? 25.852 13.021 -8.032 1.00 92.25 66 GLY A CA 1
ATOM 504 C C . GLY A 1 66 ? 26.106 11.622 -8.594 1.00 92.25 66 GLY A C 1
ATOM 505 O O . GLY A 1 66 ? 27.239 11.146 -8.573 1.00 92.25 66 GLY A O 1
ATOM 506 N N . ARG A 1 67 ? 25.058 10.925 -9.049 1.00 91.19 67 ARG A N 1
ATOM 507 C CA . ARG A 1 67 ? 25.143 9.556 -9.573 1.00 91.19 67 ARG A CA 1
ATOM 508 C C .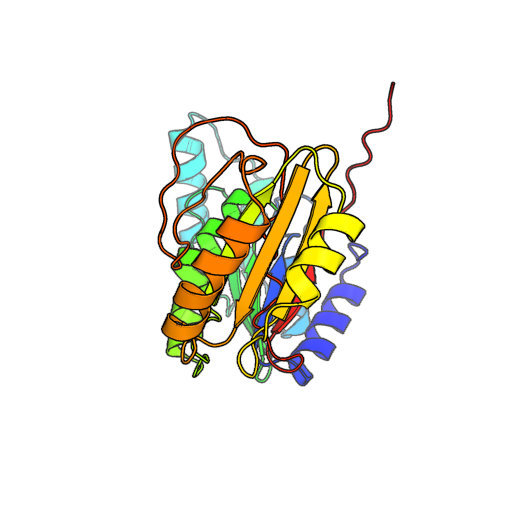 ARG A 1 67 ? 24.650 9.500 -11.014 1.00 91.19 67 ARG A C 1
ATOM 510 O O . ARG A 1 67 ? 23.736 10.218 -11.399 1.00 91.19 67 ARG A O 1
ATOM 517 N N . VAL A 1 68 ? 25.228 8.591 -11.794 1.00 91.00 68 VAL A N 1
ATOM 518 C CA . VAL A 1 68 ? 24.703 8.218 -13.114 1.00 91.00 68 VAL A CA 1
ATOM 519 C C . VAL A 1 68 ? 23.687 7.092 -12.924 1.00 91.00 68 VAL A C 1
ATOM 521 O O . VAL A 1 68 ? 23.945 6.146 -12.175 1.00 91.00 68 VAL A O 1
ATOM 524 N N . MET A 1 69 ? 22.527 7.200 -13.573 1.00 90.19 69 MET A N 1
ATOM 525 C CA . MET A 1 69 ? 21.499 6.160 -13.540 1.00 90.19 69 MET A CA 1
ATOM 526 C C . MET A 1 69 ? 22.004 4.895 -14.246 1.00 90.19 69 MET A C 1
ATOM 528 O O . MET A 1 69 ? 22.476 4.957 -15.380 1.00 90.19 69 MET A O 1
ATOM 532 N N . ALA A 1 70 ? 21.900 3.738 -13.589 1.00 90.38 70 ALA A N 1
ATOM 533 C CA . ALA A 1 70 ? 22.284 2.475 -14.209 1.00 90.38 70 ALA A CA 1
ATOM 534 C C . ALA A 1 70 ? 21.255 2.066 -15.284 1.00 90.38 70 ALA A C 1
ATOM 536 O O . ALA A 1 70 ? 20.059 2.287 -15.086 1.00 90.38 70 ALA A O 1
ATOM 537 N N . PRO A 1 71 ? 21.664 1.399 -16.381 1.00 90.25 71 PRO A N 1
ATOM 538 C CA . PRO A 1 71 ? 20.734 0.967 -17.429 1.00 90.25 71 PRO A CA 1
ATOM 539 C C . PRO A 1 71 ? 19.577 0.097 -16.918 1.00 90.25 71 PRO A C 1
ATOM 541 O O . PRO A 1 71 ? 18.462 0.202 -17.418 1.00 90.25 71 PRO A O 1
ATOM 544 N N . SER A 1 72 ? 19.808 -0.711 -15.878 1.00 89.56 72 SER A N 1
ATOM 545 C CA . SER A 1 72 ? 18.778 -1.543 -15.240 1.00 89.56 72 SER A CA 1
ATOM 546 C C . SER A 1 72 ? 17.636 -0.733 -14.619 1.00 89.56 72 SER A C 1
ATOM 548 O O . SER A 1 72 ? 16.515 -1.224 -14.531 1.00 89.56 72 SER A O 1
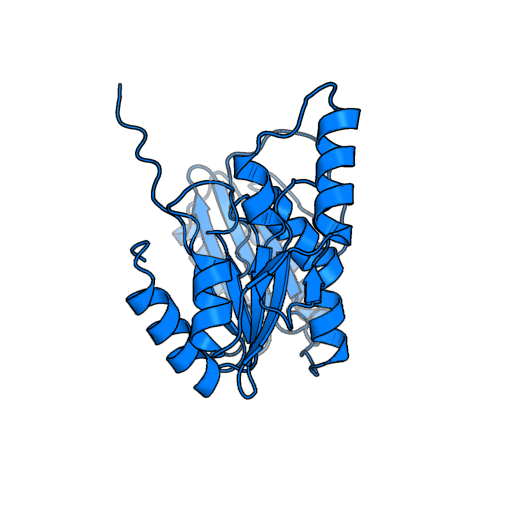ATOM 550 N N . ASN A 1 73 ? 17.880 0.517 -14.209 1.00 90.44 73 ASN A N 1
ATOM 551 C CA . ASN A 1 73 ? 16.835 1.385 -13.667 1.00 90.44 73 ASN A CA 1
ATOM 552 C C . ASN A 1 73 ? 15.818 1.818 -14.729 1.00 90.44 73 ASN A C 1
ATOM 554 O O . ASN A 1 73 ? 14.687 2.122 -14.365 1.00 90.44 73 ASN A O 1
ATOM 558 N N . ARG A 1 74 ? 16.161 1.770 -16.027 1.00 90.75 74 ARG A N 1
ATOM 559 C CA . ARG A 1 74 ? 15.229 2.089 -17.123 1.00 90.75 74 ARG A CA 1
ATOM 560 C C . ARG A 1 74 ? 13.949 1.252 -17.063 1.00 90.75 74 ARG A C 1
ATOM 562 O O . ARG A 1 74 ? 12.878 1.783 -17.334 1.00 90.75 74 ARG A O 1
ATOM 569 N N . LYS A 1 75 ? 14.046 -0.004 -16.605 1.00 90.81 75 LYS A N 1
ATOM 570 C CA . LYS A 1 75 ? 12.901 -0.902 -16.383 1.00 90.81 75 LYS A CA 1
ATOM 571 C C . LYS A 1 75 ? 11.819 -0.275 -15.495 1.00 90.81 75 LYS A C 1
ATOM 573 O O . LYS A 1 75 ? 10.642 -0.534 -15.691 1.00 90.81 75 LYS A O 1
ATOM 578 N N . GLN A 1 76 ? 12.186 0.581 -14.540 1.00 90.44 76 GLN A N 1
ATOM 579 C CA . GLN A 1 76 ? 11.222 1.222 -13.635 1.00 90.44 76 GLN A CA 1
ATOM 580 C C . GLN A 1 76 ? 10.402 2.340 -14.309 1.00 90.44 76 GLN A C 1
ATOM 582 O O . GLN A 1 76 ? 9.449 2.835 -13.709 1.00 90.44 76 GLN A O 1
ATOM 587 N N . ALA A 1 77 ? 10.766 2.735 -15.535 1.00 92.00 77 ALA A N 1
ATOM 588 C CA . ALA A 1 77 ? 9.989 3.616 -16.405 1.00 92.00 77 ALA A CA 1
ATOM 589 C C . ALA A 1 77 ? 9.217 2.842 -17.493 1.00 92.00 77 ALA A C 1
ATOM 591 O O . ALA A 1 77 ? 8.468 3.447 -18.258 1.00 92.00 77 ALA A O 1
ATOM 592 N N . GLU A 1 78 ? 9.384 1.519 -17.579 1.00 94.06 78 GLU A N 1
ATOM 593 C CA . GLU A 1 78 ? 8.576 0.656 -18.437 1.00 94.06 78 GLU A CA 1
ATOM 594 C C . GLU A 1 78 ? 7.318 0.261 -17.665 1.00 94.06 78 GLU A C 1
ATOM 596 O O . GLU A 1 78 ? 7.379 -0.492 -16.694 1.00 94.06 78 GLU A O 1
ATOM 601 N N . LEU A 1 79 ? 6.170 0.793 -18.072 1.00 95.12 79 LEU A N 1
ATOM 602 C CA . LEU A 1 79 ? 4.888 0.580 -17.397 1.00 95.12 79 LEU A CA 1
ATOM 603 C C . LEU A 1 79 ? 3.838 0.135 -18.421 1.00 95.12 79 LEU A C 1
ATOM 605 O O . LEU A 1 79 ? 4.033 0.347 -19.621 1.00 95.12 79 LEU A O 1
ATOM 609 N N . PRO A 1 80 ? 2.711 -0.454 -17.987 1.00 96.62 80 PRO A N 1
ATOM 610 C CA . PRO A 1 80 ? 1.599 -0.743 -18.887 1.00 96.62 80 PRO A CA 1
ATOM 611 C C . PRO A 1 80 ? 1.188 0.503 -19.696 1.00 96.62 80 PRO A C 1
ATOM 613 O O . PRO A 1 80 ? 1.245 1.626 -19.189 1.00 96.62 80 PRO A O 1
ATOM 616 N N . ALA A 1 81 ? 0.795 0.334 -20.960 1.00 94.69 81 ALA A N 1
ATOM 617 C CA . ALA A 1 81 ? 0.455 1.451 -21.851 1.00 94.69 81 ALA A CA 1
ATOM 618 C C . ALA A 1 81 ? -0.631 2.384 -21.280 1.00 94.69 81 ALA A C 1
ATOM 620 O O . ALA A 1 81 ? -0.606 3.589 -21.514 1.00 94.69 81 ALA A O 1
ATOM 621 N N . SER A 1 82 ? -1.571 1.828 -20.515 1.00 95.06 82 SER A N 1
ATOM 622 C CA . SER A 1 82 ? -2.675 2.562 -19.890 1.00 95.06 82 SER A CA 1
ATOM 623 C C . SER A 1 82 ? -2.373 3.075 -18.478 1.00 95.06 82 SER A C 1
ATOM 625 O O . SER A 1 82 ? -3.288 3.521 -17.785 1.00 95.06 82 SER A O 1
ATOM 627 N N . ALA A 1 83 ? -1.127 2.952 -18.019 1.00 95.12 83 ALA A N 1
ATOM 628 C CA . ALA A 1 83 ? -0.740 3.293 -16.661 1.00 95.12 83 ALA A CA 1
ATOM 629 C C . ALA A 1 83 ? -0.897 4.794 -16.380 1.00 95.12 83 ALA A C 1
ATOM 631 O O . ALA A 1 83 ? -0.313 5.640 -17.054 1.00 95.12 83 ALA A O 1
ATOM 632 N N . GLU A 1 84 ? -1.627 5.116 -15.318 1.00 94.31 84 GLU A N 1
ATOM 633 C CA . GLU A 1 84 ? -1.631 6.449 -14.724 1.00 94.31 84 GLU A CA 1
ATOM 634 C C . GLU A 1 84 ? -0.543 6.525 -13.656 1.00 94.31 84 GLU A C 1
ATOM 636 O O . GLU A 1 84 ? -0.529 5.715 -12.729 1.00 94.31 84 GLU A O 1
ATOM 641 N N . PHE A 1 85 ? 0.352 7.508 -13.726 1.00 93.19 85 PHE A N 1
ATOM 642 C CA . PHE A 1 85 ? 1.423 7.616 -12.735 1.00 93.19 85 PHE A CA 1
ATOM 643 C 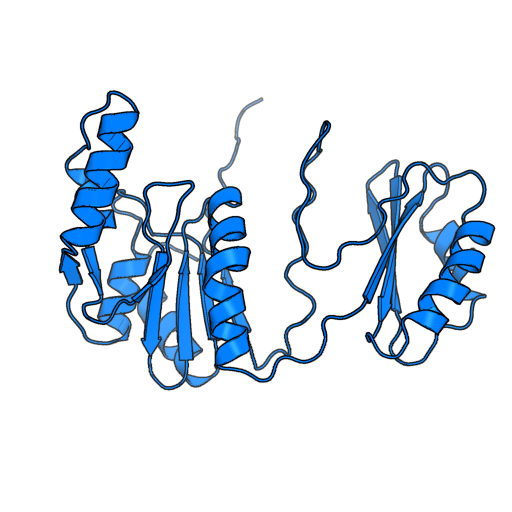C . PHE A 1 85 ? 0.883 7.938 -11.343 1.00 93.19 85 PHE A C 1
ATOM 645 O O . PHE A 1 85 ? -0.047 8.731 -11.168 1.00 93.19 85 PHE A O 1
ATOM 652 N N . ILE A 1 86 ? 1.515 7.335 -10.344 1.00 92.31 86 ILE A N 1
ATOM 653 C CA . ILE A 1 86 ? 1.381 7.676 -8.934 1.00 92.31 86 ILE A CA 1
ATOM 654 C C . ILE A 1 86 ? 2.740 8.208 -8.513 1.00 92.31 86 ILE A C 1
ATOM 656 O O . ILE A 1 86 ? 3.719 7.459 -8.437 1.00 92.31 86 ILE A O 1
ATOM 660 N N . ASN A 1 87 ? 2.792 9.510 -8.257 1.00 87.06 87 ASN A N 1
ATOM 661 C CA . ASN A 1 87 ? 4.051 10.164 -7.964 1.00 87.06 87 ASN A CA 1
ATOM 662 C C . ASN A 1 87 ? 4.680 9.607 -6.676 1.00 87.06 87 ASN A C 1
ATOM 664 O O . ASN A 1 87 ? 4.015 9.467 -5.647 1.00 87.06 87 ASN A O 1
ATOM 668 N N . ASN A 1 88 ? 5.977 9.319 -6.735 1.00 85.25 88 ASN A N 1
ATOM 669 C CA . ASN A 1 88 ? 6.773 8.857 -5.607 1.00 85.25 88 ASN A CA 1
ATOM 670 C C . ASN A 1 88 ? 7.910 9.856 -5.350 1.00 85.25 88 ASN A C 1
ATOM 672 O O . ASN A 1 88 ? 9.006 9.682 -5.873 1.00 85.25 88 ASN A O 1
ATOM 676 N N . PRO A 1 89 ? 7.691 10.893 -4.526 1.00 80.81 89 PRO A N 1
ATOM 677 C CA . PRO A 1 89 ? 8.713 11.909 -4.276 1.00 80.81 89 PRO A CA 1
ATOM 678 C C . PRO A 1 89 ? 9.866 11.414 -3.382 1.00 80.81 89 PRO A C 1
ATOM 680 O O . PRO A 1 89 ? 10.812 12.157 -3.128 1.00 80.81 89 PRO A O 1
ATOM 683 N N . VAL A 1 90 ? 9.779 10.194 -2.841 1.00 82.19 90 VAL A N 1
ATOM 684 C CA . VAL A 1 90 ? 10.738 9.661 -1.861 1.00 82.19 90 VAL A CA 1
ATOM 685 C C . VAL A 1 90 ? 11.747 8.710 -2.515 1.00 82.19 90 VAL A C 1
ATOM 687 O O . VAL A 1 90 ? 12.924 8.720 -2.144 1.00 82.19 90 VAL A O 1
ATOM 690 N N . GLY A 1 91 ? 11.309 7.913 -3.490 1.00 79.81 91 GLY A N 1
ATOM 691 C CA . GLY A 1 91 ? 12.123 6.910 -4.178 1.00 79.81 91 GLY A CA 1
ATOM 692 C C . GLY A 1 91 ? 12.220 7.130 -5.687 1.00 79.81 91 GLY A C 1
ATOM 693 O O . GLY A 1 91 ? 11.787 8.147 -6.215 1.00 79.81 91 GLY A O 1
ATOM 694 N N . THR A 1 92 ? 12.809 6.156 -6.385 1.00 77.19 92 THR A N 1
ATOM 695 C CA . THR A 1 92 ? 12.945 6.163 -7.856 1.00 77.19 92 THR A CA 1
ATOM 696 C C . THR A 1 92 ? 11.861 5.358 -8.568 1.00 77.19 92 THR A C 1
ATOM 698 O O . THR A 1 92 ? 11.612 5.568 -9.752 1.00 77.19 92 THR A O 1
ATOM 701 N N . ALA A 1 93 ? 11.242 4.400 -7.874 1.00 82.12 93 ALA A N 1
ATOM 702 C CA . ALA A 1 93 ? 10.234 3.525 -8.452 1.00 82.12 93 ALA A CA 1
ATOM 703 C C . ALA A 1 93 ? 8.925 4.297 -8.663 1.00 82.12 93 ALA A C 1
ATOM 705 O O . ALA A 1 93 ? 8.339 4.786 -7.690 1.00 82.12 93 ALA A O 1
ATOM 706 N N . CYS A 1 94 ? 8.459 4.382 -9.913 1.00 86.50 94 CYS A N 1
ATOM 707 C CA . CYS A 1 94 ? 7.143 4.936 -10.218 1.00 86.50 94 CYS A CA 1
ATOM 708 C C . CYS A 1 94 ? 6.079 4.025 -9.622 1.00 86.50 94 CYS A C 1
ATOM 710 O O . CYS A 1 94 ? 6.050 2.833 -9.932 1.00 86.50 94 CYS A O 1
ATOM 712 N N . GLY A 1 95 ? 5.173 4.567 -8.814 1.00 93.81 95 GLY A N 1
ATOM 713 C CA . GLY A 1 95 ? 3.898 3.886 -8.668 1.00 93.81 95 GLY A CA 1
ATOM 714 C C . GLY A 1 95 ? 3.050 4.110 -9.898 1.00 93.81 95 GLY A C 1
ATOM 715 O O . GLY A 1 95 ? 3.200 5.109 -10.597 1.00 93.81 95 GLY A O 1
ATOM 716 N N . PHE A 1 96 ? 2.092 3.229 -10.122 1.00 96.25 96 PHE A N 1
ATOM 717 C CA . PHE A 1 96 ? 1.131 3.443 -11.187 1.00 96.25 96 PHE A CA 1
ATOM 718 C C . PHE A 1 96 ? -0.221 2.825 -10.858 1.00 96.25 96 PHE A C 1
ATOM 720 O O . PHE A 1 96 ? -0.324 1.904 -10.045 1.00 96.25 96 PHE A O 1
ATOM 727 N N . ALA A 1 97 ? -1.263 3.348 -11.489 1.00 97.06 97 ALA A N 1
ATOM 728 C CA . ALA A 1 97 ? -2.606 2.816 -11.428 1.00 97.06 97 ALA A CA 1
ATOM 729 C C . ALA A 1 97 ? -3.035 2.295 -12.799 1.00 97.06 97 ALA A C 1
ATOM 731 O O . ALA A 1 97 ? -2.740 2.898 -13.827 1.00 97.06 97 ALA A O 1
ATOM 732 N N . VAL A 1 98 ? -3.742 1.168 -12.806 1.00 96.69 98 VAL A N 1
ATOM 733 C CA . VAL A 1 98 ? -4.349 0.583 -14.003 1.00 96.69 98 VAL A CA 1
ATOM 734 C C . VAL A 1 98 ? -5.762 0.136 -13.663 1.00 96.69 98 VAL A C 1
ATOM 736 O O . VAL A 1 98 ? -6.012 -0.494 -12.637 1.00 96.69 98 VAL A O 1
ATOM 739 N N . GLN A 1 99 ? -6.697 0.435 -14.557 1.00 96.06 99 GLN A N 1
ATOM 740 C CA . GLN A 1 99 ? -8.040 -0.127 -14.506 1.00 96.06 99 GLN A CA 1
ATOM 741 C C . GLN A 1 99 ? -8.062 -1.487 -15.219 1.00 96.06 99 GLN A C 1
ATOM 743 O O . GLN A 1 99 ? -7.729 -1.556 -16.407 1.00 96.06 99 GLN A O 1
ATOM 748 N N . LEU A 1 100 ? -8.497 -2.539 -14.520 1.00 95.69 100 LEU A N 1
ATOM 749 C CA . LEU A 1 100 ? -8.791 -3.855 -15.094 1.00 95.69 100 LEU A CA 1
ATOM 750 C C . LEU A 1 100 ? -10.198 -4.282 -14.666 1.00 95.69 100 LEU A C 1
ATOM 752 O O . LEU A 1 100 ? -10.488 -4.387 -13.474 1.00 95.69 100 LEU A O 1
ATOM 756 N N . ASN A 1 101 ? -11.087 -4.521 -15.633 1.00 93.94 101 ASN A N 1
ATOM 757 C CA . ASN A 1 101 ? -12.525 -4.669 -15.382 1.00 93.94 101 ASN A CA 1
ATOM 758 C C . ASN A 1 101 ? -13.061 -3.457 -14.594 1.00 93.94 101 ASN A C 1
ATOM 760 O O . ASN A 1 101 ? -12.735 -2.311 -14.909 1.00 93.94 101 ASN A O 1
ATOM 764 N N . ARG A 1 102 ? -13.849 -3.688 -13.537 1.00 91.25 102 ARG A N 1
ATOM 765 C CA . ARG A 1 102 ? -14.297 -2.639 -12.606 1.00 91.25 102 ARG A CA 1
ATOM 766 C C . ARG A 1 102 ? -13.278 -2.312 -11.506 1.00 91.25 102 ARG A C 1
ATOM 768 O O . ARG A 1 102 ? -13.460 -1.327 -10.799 1.00 91.25 102 ARG A O 1
ATOM 775 N N . CYS A 1 103 ? -12.198 -3.085 -11.397 1.00 94.88 103 CYS A N 1
ATOM 776 C CA . CYS A 1 103 ? -11.195 -2.944 -10.351 1.00 94.88 103 CYS A CA 1
ATOM 777 C C . CYS A 1 103 ? -10.142 -1.885 -10.701 1.00 94.88 103 CYS A C 1
ATOM 779 O O . CYS A 1 103 ? -9.439 -1.996 -11.710 1.00 94.88 103 CYS A O 1
ATOM 781 N N . LEU A 1 104 ? -10.015 -0.872 -9.846 1.00 95.44 104 LEU A N 1
ATOM 782 C CA . LEU A 1 104 ? -8.911 0.080 -9.899 1.00 95.44 104 LEU A CA 1
ATOM 783 C C . LEU A 1 104 ? -7.713 -0.488 -9.132 1.00 95.44 104 LEU A C 1
ATOM 785 O O . LEU A 1 104 ? -7.770 -0.664 -7.914 1.00 95.44 104 LEU A O 1
ATOM 789 N N . MET A 1 105 ? -6.632 -0.780 -9.846 1.00 96.44 105 MET A N 1
ATOM 790 C CA . MET A 1 105 ? -5.433 -1.385 -9.276 1.00 96.44 105 MET A CA 1
ATOM 791 C C . MET A 1 105 ? -4.350 -0.336 -9.081 1.00 96.44 105 MET A C 1
ATOM 793 O O . MET A 1 105 ? -4.013 0.365 -10.028 1.00 96.44 105 MET A O 1
ATOM 797 N N . PHE A 1 106 ? -3.776 -0.266 -7.885 1.00 96.69 106 PHE A N 1
ATOM 798 C CA . PHE A 1 106 ? -2.631 0.582 -7.568 1.00 96.69 106 PHE A CA 1
ATOM 799 C C . PHE A 1 106 ? -1.410 -0.291 -7.305 1.00 96.69 106 PHE A C 1
ATOM 801 O O . PHE A 1 106 ? -1.449 -1.182 -6.456 1.00 96.69 106 PHE A O 1
ATOM 808 N N . PHE A 1 107 ? -0.315 0.001 -7.990 1.00 95.69 107 PHE A N 1
ATOM 809 C CA . PHE A 1 107 ? 0.971 -0.652 -7.822 1.00 95.69 107 PHE A CA 1
ATOM 810 C C . PHE A 1 107 ? 1.929 0.320 -7.151 1.00 95.69 107 PHE A C 1
ATOM 812 O O . PHE A 1 107 ? 2.093 1.462 -7.584 1.00 95.69 107 PHE A O 1
ATOM 819 N N . THR A 1 108 ? 2.541 -0.128 -6.059 1.00 94.75 108 THR A N 1
ATOM 820 C CA . THR A 1 108 ? 3.379 0.711 -5.199 1.00 94.75 108 THR A CA 1
ATOM 821 C C . THR A 1 108 ? 4.699 0.021 -4.849 1.00 94.75 108 THR A C 1
ATOM 823 O O . THR A 1 108 ? 4.737 -1.209 -4.763 1.00 94.75 108 THR A O 1
ATOM 826 N N . PRO A 1 109 ? 5.788 0.775 -4.611 1.00 90.94 109 PRO A N 1
ATOM 827 C CA . PRO A 1 109 ? 7.068 0.218 -4.185 1.00 90.94 109 PRO A CA 1
ATOM 828 C C . PRO A 1 109 ? 6.956 -0.495 -2.835 1.00 90.94 109 PRO A C 1
ATOM 830 O O . PRO A 1 109 ? 6.186 -0.088 -1.964 1.00 90.94 109 PRO A O 1
ATOM 833 N N . GLY A 1 110 ? 7.773 -1.530 -2.626 1.00 88.06 110 GLY A N 1
ATOM 834 C CA . GLY A 1 110 ? 7.769 -2.320 -1.386 1.00 88.06 110 GLY A CA 1
ATOM 835 C C . GLY A 1 110 ? 8.302 -1.579 -0.151 1.00 88.06 110 GLY A C 1
ATOM 836 O O . GLY A 1 110 ? 8.178 -2.066 0.971 1.00 88.06 110 GLY A O 1
ATOM 837 N N . VAL A 1 111 ? 8.912 -0.404 -0.334 1.00 88.25 111 VAL A N 1
ATOM 838 C CA . VAL A 1 111 ? 9.519 0.375 0.751 1.00 88.25 111 VAL A CA 1
ATOM 839 C C . VAL A 1 111 ? 8.418 1.068 1.573 1.00 88.25 111 VAL A C 1
ATOM 841 O O . VAL A 1 111 ? 7.701 1.920 1.039 1.00 88.25 111 VAL A O 1
ATOM 844 N N . PRO A 1 112 ? 8.285 0.791 2.888 1.00 87.56 112 PRO A N 1
ATOM 845 C CA . PRO A 1 112 ? 7.156 1.293 3.679 1.00 87.56 112 PRO A CA 1
ATOM 846 C C . PRO A 1 112 ? 7.040 2.822 3.754 1.00 87.56 112 PRO A C 1
ATOM 848 O O . PRO A 1 112 ? 5.934 3.350 3.866 1.00 87.56 112 PRO A O 1
ATOM 851 N N . SER A 1 113 ? 8.165 3.545 3.724 1.00 89.06 113 SER A N 1
ATOM 852 C CA . SER A 1 113 ? 8.167 5.013 3.727 1.00 89.06 113 SER A CA 1
ATOM 853 C C . SER A 1 113 ? 7.633 5.601 2.424 1.00 89.06 113 SER A C 1
ATOM 855 O O . SER A 1 113 ? 6.898 6.583 2.479 1.00 89.06 113 SER A O 1
ATOM 857 N N . GLU A 1 114 ? 7.956 4.989 1.282 1.00 90.25 114 GLU A N 1
ATOM 858 C CA . GLU A 1 114 ? 7.473 5.407 -0.041 1.00 90.25 114 GLU A CA 1
ATOM 859 C C . GLU A 1 114 ? 5.976 5.125 -0.168 1.00 90.25 114 GLU A C 1
ATOM 861 O O . GLU A 1 114 ? 5.187 6.037 -0.419 1.00 90.25 114 GLU A O 1
ATOM 866 N N . PHE A 1 115 ? 5.571 3.887 0.140 1.00 91.00 115 PHE A N 1
ATOM 867 C CA . PHE A 1 115 ? 4.169 3.472 0.130 1.00 91.00 115 PHE A CA 1
ATOM 868 C C . PHE A 1 115 ? 3.281 4.418 0.940 1.00 91.00 115 PHE A C 1
ATOM 870 O O . PHE A 1 115 ? 2.233 4.852 0.467 1.00 91.00 115 PHE A O 1
ATOM 877 N N . LYS A 1 116 ? 3.713 4.781 2.155 1.00 89.12 116 LYS A N 1
ATOM 878 C CA . LYS A 1 116 ? 2.943 5.670 3.029 1.00 89.12 116 LYS A CA 1
ATOM 879 C C . LYS A 1 116 ? 2.671 7.026 2.377 1.00 89.12 116 LYS A C 1
ATOM 881 O O . LYS A 1 116 ? 1.540 7.500 2.443 1.00 89.12 116 LYS A O 1
ATOM 886 N N . VAL A 1 117 ? 3.687 7.635 1.767 1.00 90.50 117 VAL A N 1
ATOM 887 C CA . VAL A 1 117 ? 3.558 8.949 1.121 1.00 90.50 117 VAL A CA 1
ATOM 888 C C . VAL A 1 117 ? 2.619 8.870 -0.079 1.00 90.50 117 VAL A C 1
ATOM 890 O O . VAL A 1 117 ? 1.718 9.695 -0.202 1.00 90.50 117 VAL A O 1
ATOM 893 N N . MET A 1 118 ? 2.764 7.840 -0.910 1.00 92.31 118 MET A N 1
ATOM 894 C CA . MET A 1 118 ? 1.905 7.636 -2.078 1.00 92.31 118 MET A CA 1
ATOM 895 C C . MET A 1 118 ? 0.448 7.388 -1.681 1.00 92.31 118 MET A C 1
ATOM 897 O O . MET A 1 118 ? -0.470 7.931 -2.291 1.00 92.31 118 MET A O 1
ATOM 901 N N . VAL A 1 119 ? 0.211 6.613 -0.619 1.00 91.75 119 VAL A N 1
ATOM 902 C CA . VAL A 1 119 ? -1.145 6.399 -0.105 1.00 91.75 119 VAL A CA 1
ATOM 903 C C . VAL A 1 119 ? -1.761 7.704 0.382 1.00 91.75 119 VAL A C 1
ATOM 905 O O . VAL A 1 119 ? -2.892 8.019 0.019 1.00 91.75 119 VAL A O 1
ATOM 908 N N . GLU A 1 120 ? -1.029 8.460 1.200 1.00 90.38 120 GLU A N 1
ATOM 909 C CA . GLU A 1 120 ? -1.533 9.688 1.816 1.00 90.38 120 GLU A CA 1
ATOM 910 C C . GLU A 1 120 ? -1.812 10.793 0.791 1.00 90.38 120 GLU A C 1
ATOM 912 O O . GLU A 1 120 ? -2.813 11.499 0.933 1.00 90.38 120 GLU A O 1
ATOM 917 N N . HIS A 1 121 ? -0.958 10.938 -0.225 1.00 91.31 121 HIS A N 1
ATOM 918 C CA . HIS A 1 121 ? -0.991 12.087 -1.133 1.00 91.31 121 HIS A CA 1
ATOM 919 C C . HIS A 1 121 ? -1.595 11.805 -2.510 1.00 91.31 121 HIS A C 1
ATOM 921 O O . HIS A 1 121 ? -2.122 12.730 -3.113 1.00 91.31 121 HIS A O 1
ATOM 927 N N . GLU A 1 122 ? -1.561 10.564 -2.999 1.00 92.56 122 GLU A N 1
ATOM 928 C CA . GLU A 1 122 ? -2.020 10.241 -4.357 1.00 92.56 122 GLU A CA 1
ATOM 929 C C . GLU A 1 122 ? -3.213 9.281 -4.346 1.00 92.56 122 GLU A C 1
ATOM 931 O O . GLU A 1 122 ? -4.248 9.557 -4.949 1.00 92.56 122 GLU A O 1
ATOM 936 N N . ILE A 1 123 ? -3.111 8.160 -3.625 1.00 91.94 123 ILE A N 1
ATOM 937 C CA . ILE A 1 123 ? -4.121 7.092 -3.696 1.00 91.94 123 ILE A CA 1
ATOM 938 C C . ILE A 1 123 ? -5.392 7.483 -2.933 1.00 91.94 123 ILE A C 1
ATOM 940 O O . ILE A 1 123 ? -6.489 7.389 -3.479 1.00 91.94 123 ILE A O 1
ATOM 944 N N . LEU A 1 124 ? -5.280 7.934 -1.677 1.00 90.56 124 LEU A N 1
ATOM 945 C CA . LEU A 1 124 ? -6.455 8.289 -0.872 1.00 90.56 124 LEU A CA 1
ATOM 946 C C . LEU A 1 124 ? -7.291 9.428 -1.479 1.00 90.56 124 LEU A C 1
ATOM 948 O O . LEU A 1 124 ? -8.517 9.305 -1.440 1.00 90.56 124 LEU A O 1
ATOM 952 N N . PRO A 1 125 ? -6.705 10.513 -2.025 1.00 90.38 125 PRO A N 1
ATOM 953 C CA . PRO A 1 125 ? -7.476 11.531 -2.738 1.00 90.38 125 PRO A CA 1
ATOM 954 C C . PRO A 1 125 ? -8.275 10.960 -3.914 1.00 90.38 125 PRO A C 1
ATOM 956 O O . PRO A 1 125 ? -9.493 11.119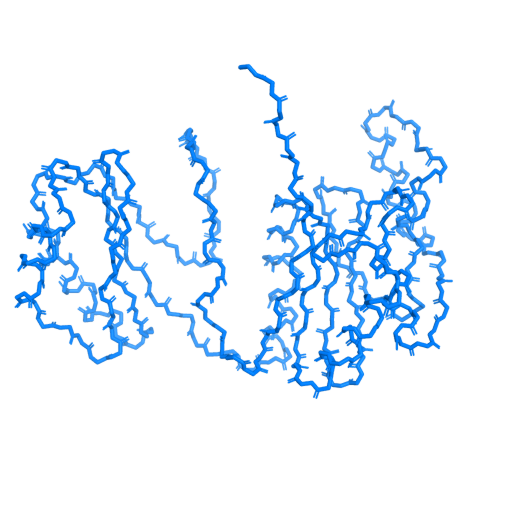 -3.934 1.00 90.38 125 PR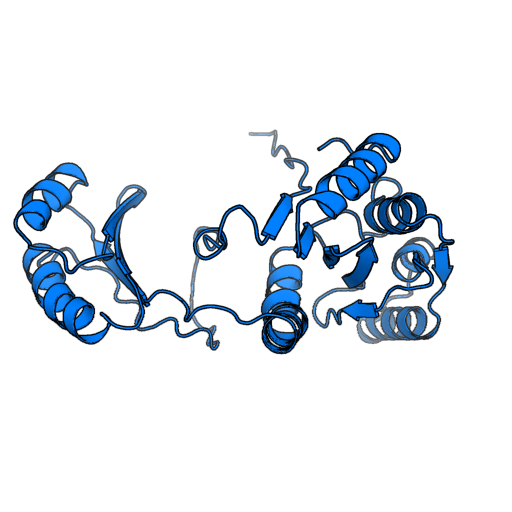O A O 1
ATOM 959 N N . ARG A 1 126 ? -7.641 10.179 -4.802 1.00 91.31 126 ARG A N 1
ATOM 960 C CA . ARG A 1 126 ? -8.326 9.544 -5.946 1.00 91.31 126 ARG A CA 1
ATOM 961 C C . ARG A 1 126 ? -9.448 8.603 -5.506 1.00 91.31 126 ARG A C 1
ATOM 963 O O . ARG A 1 126 ? -10.519 8.567 -6.108 1.00 91.31 126 ARG A O 1
ATOM 970 N N . LEU A 1 127 ? -9.234 7.850 -4.425 1.00 90.38 127 LEU A N 1
ATOM 971 C CA . LEU A 1 127 ? -10.273 6.986 -3.862 1.00 90.38 127 LEU A CA 1
ATOM 972 C C . LEU A 1 127 ? -11.454 7.782 -3.297 1.00 90.38 127 LEU A C 1
ATOM 974 O O . LEU A 1 127 ? -12.591 7.353 -3.457 1.00 90.38 127 LEU A O 1
ATOM 978 N N . ARG A 1 128 ? -11.212 8.930 -2.655 1.00 87.38 128 ARG A N 1
ATOM 979 C CA . ARG A 1 128 ? -12.277 9.804 -2.129 1.00 87.38 128 ARG A CA 1
ATOM 980 C C . ARG A 1 128 ? -13.094 10.471 -3.229 1.00 87.38 128 ARG A C 1
ATOM 982 O O . ARG A 1 128 ? -14.279 10.700 -3.029 1.00 87.38 128 ARG A O 1
ATOM 989 N N . GLU A 1 129 ? -12.467 10.785 -4.357 1.00 88.94 129 GLU A N 1
ATOM 990 C CA . GLU A 1 129 ? -13.153 11.346 -5.526 1.00 88.94 129 GLU A CA 1
ATOM 991 C C . GLU A 1 129 ? -14.046 10.307 -6.207 1.00 88.94 129 GLU A C 1
ATOM 993 O O . GLU A 1 129 ? -15.141 10.626 -6.666 1.00 88.94 129 GLU A O 1
ATOM 998 N N . ARG A 1 130 ? -13.593 9.049 -6.251 1.00 85.88 130 ARG A N 1
ATOM 999 C CA . ARG A 1 130 ? -14.265 7.978 -6.995 1.00 85.88 130 ARG A CA 1
ATOM 1000 C C . ARG A 1 130 ? -15.264 7.164 -6.173 1.00 85.88 130 ARG A C 1
ATOM 1002 O O . ARG A 1 130 ? -16.190 6.591 -6.7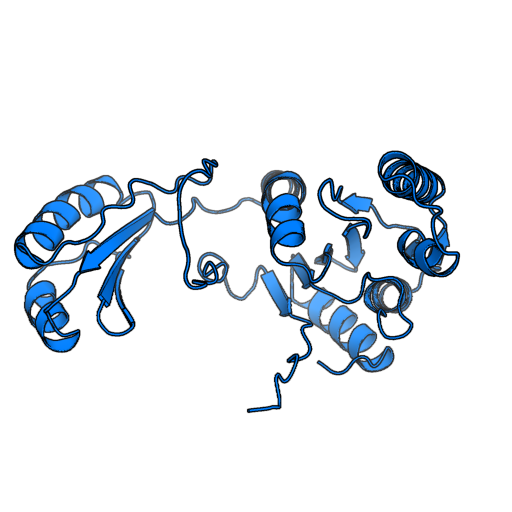43 1.00 85.88 130 ARG A O 1
ATOM 1009 N N . PHE A 1 131 ? -15.084 7.086 -4.857 1.00 84.69 131 PHE A N 1
ATOM 1010 C CA . PHE A 1 131 ? -15.910 6.268 -3.973 1.00 84.69 131 PHE A CA 1
ATOM 1011 C C . PHE A 1 131 ? -16.473 7.085 -2.813 1.00 84.69 131 PHE A C 1
ATOM 1013 O O . PHE A 1 131 ? -15.769 7.852 -2.157 1.00 84.69 131 PHE A O 1
ATOM 1020 N N . SER A 1 132 ? -17.743 6.840 -2.485 1.00 81.06 132 SER A N 1
ATOM 1021 C CA . SER A 1 132 ? -18.340 7.324 -1.242 1.00 81.06 132 SER A CA 1
ATOM 1022 C C . SER A 1 132 ? -17.786 6.522 -0.067 1.00 81.06 132 SER A C 1
ATOM 1024 O O . SER A 1 132 ? -18.284 5.450 0.274 1.00 81.06 132 SER A O 1
ATOM 1026 N N . LEU A 1 133 ? -16.713 7.030 0.534 1.00 73.50 133 LEU A N 1
ATOM 1027 C CA . LEU A 1 133 ? -16.108 6.413 1.706 1.00 73.50 133 LEU A CA 1
ATOM 1028 C C . LEU A 1 133 ? -16.912 6.779 2.964 1.00 73.50 133 LEU A C 1
ATOM 1030 O O . LEU A 1 133 ? -17.238 7.955 3.156 1.00 73.50 133 LEU A O 1
ATOM 1034 N N . PRO A 1 134 ? -17.212 5.810 3.849 1.00 73.12 134 PRO A N 1
ATOM 1035 C CA . PRO A 1 134 ? -17.783 6.124 5.149 1.00 73.12 134 PRO A CA 1
ATOM 1036 C C . PRO A 1 134 ? -16.803 6.979 5.957 1.00 73.12 134 PRO A C 1
ATOM 1038 O O . PRO A 1 134 ? -15.589 6.963 5.722 1.00 73.12 134 PRO A O 1
ATOM 1041 N N . GLN A 1 135 ? -17.321 7.718 6.939 1.00 76.00 135 GLN A N 1
ATOM 1042 C CA . GLN A 1 135 ? -16.444 8.466 7.831 1.00 76.00 135 GLN A CA 1
ATOM 1043 C C . GLN A 1 135 ? -15.470 7.518 8.546 1.00 76.00 135 GLN A C 1
ATOM 1045 O O . GLN A 1 135 ? -15.876 6.436 8.982 1.00 76.00 135 GLN A O 1
ATOM 1050 N N . PRO A 1 136 ? -14.186 7.903 8.669 1.00 77.88 136 PRO A N 1
ATOM 1051 C CA . PRO A 1 136 ? -13.204 7.067 9.336 1.00 77.88 136 PRO A CA 1
ATOM 1052 C C . PRO A 1 136 ? -13.607 6.858 10.804 1.00 77.88 136 PRO A C 1
ATOM 1054 O O . PRO A 1 136 ? -14.058 7.808 11.450 1.00 77.88 136 PRO A O 1
ATOM 1057 N N . PRO A 1 137 ? -13.432 5.644 11.355 1.00 83.94 137 PRO A N 1
ATOM 1058 C CA . PRO A 1 137 ? -13.714 5.398 12.759 1.00 83.94 137 PRO A CA 1
ATOM 1059 C C . PRO A 1 137 ? -12.771 6.215 13.647 1.00 83.94 137 PRO A C 1
ATOM 1061 O O . PRO A 1 137 ? -11.597 6.430 13.330 1.00 83.94 137 PRO A O 1
ATOM 1064 N N . VAL A 1 138 ? -13.280 6.643 14.796 1.00 87.94 138 VAL A N 1
ATOM 1065 C CA . VAL A 1 138 ? -12.485 7.281 15.843 1.00 87.94 138 VAL A CA 1
ATOM 1066 C C . VAL A 1 138 ? -11.740 6.188 16.598 1.00 87.94 138 VAL A C 1
ATOM 1068 O O . VAL A 1 138 ? -12.314 5.156 16.932 1.00 87.94 138 VAL A O 1
ATOM 1071 N N . CYS A 1 139 ? -10.454 6.405 16.875 1.00 90.31 139 CYS A N 1
ATOM 1072 C CA . CYS A 1 139 ? -9.636 5.499 17.676 1.00 90.31 139 CYS A CA 1
ATOM 1073 C C . CYS A 1 139 ? -8.852 6.294 18.727 1.00 90.31 139 CYS A C 1
ATOM 1075 O O . CYS A 1 139 ? -7.956 7.076 18.394 1.00 90.31 139 CYS A O 1
ATOM 1077 N N . LEU A 1 140 ? -9.191 6.098 20.001 1.00 89.44 140 LEU A N 1
ATOM 1078 C CA . LEU A 1 140 ? -8.480 6.666 21.146 1.00 89.44 140 LEU A CA 1
ATOM 1079 C C . LEU A 1 140 ? -7.494 5.626 21.684 1.00 89.44 140 LEU A C 1
ATOM 1081 O O . LEU A 1 140 ? -7.823 4.446 21.753 1.00 89.44 140 LEU A O 1
ATOM 1085 N N . ARG A 1 141 ? -6.270 6.048 22.026 1.00 90.75 141 ARG A N 1
ATOM 1086 C CA . ARG A 1 141 ? -5.175 5.143 22.423 1.00 90.75 141 ARG A CA 1
ATOM 1087 C C . ARG A 1 141 ? -4.512 5.600 23.715 1.00 90.75 141 ARG A C 1
ATOM 1089 O O . ARG A 1 141 ? -4.216 6.790 23.858 1.00 90.75 141 ARG A O 1
ATOM 1096 N N . LEU A 1 142 ? -4.292 4.668 24.638 1.00 88.19 142 LEU A N 1
ATOM 1097 C CA . LEU A 1 142 ? -3.614 4.884 25.917 1.00 88.19 142 LEU A CA 1
ATOM 1098 C C . LEU A 1 142 ? -2.571 3.790 26.111 1.00 88.19 142 LEU A C 1
ATOM 1100 O O . LEU A 1 142 ? -2.889 2.618 25.951 1.00 88.19 142 LEU A O 1
ATOM 1104 N N . THR A 1 143 ? -1.347 4.161 26.473 1.00 87.25 143 THR A N 1
ATOM 1105 C CA . THR A 1 143 ? -0.304 3.189 26.812 1.00 87.25 143 THR A CA 1
ATOM 1106 C C . THR A 1 143 ? -0.108 3.162 28.319 1.00 87.25 143 THR A C 1
ATOM 1108 O O . THR A 1 143 ? 0.173 4.198 28.931 1.00 87.25 143 THR A O 1
ATOM 1111 N N . THR A 1 144 ? -0.251 1.977 28.900 1.00 83.94 144 THR A N 1
ATOM 1112 C CA . THR A 1 144 ? -0.107 1.704 30.326 1.00 83.94 144 THR A CA 1
ATOM 1113 C C . THR A 1 144 ? 1.110 0.823 30.602 1.00 83.94 144 THR A C 1
ATOM 1115 O O . THR A 1 144 ? 1.568 0.086 29.729 1.00 83.94 144 THR A O 1
ATOM 1118 N N . PHE A 1 145 ? 1.621 0.875 31.827 1.00 83.12 145 PHE A N 1
ATOM 1119 C CA . PHE A 1 145 ? 2.741 0.069 32.311 1.00 83.12 145 PHE A CA 1
ATOM 1120 C C . PHE A 1 145 ? 2.512 -0.375 33.754 1.00 83.12 145 PHE A C 1
ATOM 1122 O O . PHE A 1 145 ? 1.895 0.338 34.544 1.00 83.12 145 PHE A O 1
ATOM 1129 N N . GLY A 1 146 ? 3.039 -1.545 34.110 1.00 77.12 146 GLY A N 1
ATOM 1130 C CA . GLY A 1 146 ? 2.982 -2.056 35.484 1.00 77.12 146 GLY A CA 1
ATOM 1131 C C . GLY A 1 146 ? 1.656 -2.718 35.869 1.00 77.12 146 GLY A C 1
ATOM 1132 O O . GLY A 1 146 ? 1.511 -3.145 37.008 1.00 77.12 146 GLY A O 1
ATOM 1133 N N . ARG A 1 147 ? 0.711 -2.846 34.931 1.00 81.56 147 ARG A N 1
ATOM 1134 C CA . ARG A 1 147 ? -0.504 -3.664 35.072 1.00 81.56 147 ARG A CA 1
ATOM 1135 C C . ARG A 1 147 ? -0.559 -4.686 33.946 1.00 81.56 147 ARG A C 1
ATOM 1137 O O . ARG A 1 147 ? -0.087 -4.396 32.847 1.00 81.56 147 ARG A O 1
ATOM 1144 N N . SER A 1 148 ? -1.099 -5.870 34.230 1.00 84.38 148 SER A N 1
ATOM 1145 C CA . SER A 1 148 ? -1.284 -6.929 33.234 1.00 84.38 148 SER A CA 1
ATOM 1146 C C . SER A 1 148 ? -2.531 -6.679 32.382 1.00 84.38 148 SER A C 1
ATOM 1148 O O . SER A 1 148 ? -3.382 -5.853 32.717 1.00 84.38 148 SER A O 1
ATOM 1150 N N . GLU A 1 149 ? -2.642 -7.392 31.258 1.00 84.81 149 GLU A N 1
ATOM 1151 C CA . GLU A 1 149 ? -3.790 -7.253 30.357 1.00 84.81 149 GLU A CA 1
ATOM 1152 C C . GLU A 1 149 ? -5.068 -7.705 31.049 1.00 84.81 149 GLU A C 1
ATOM 1154 O O . GLU A 1 149 ? -6.051 -6.975 31.040 1.00 84.81 149 GLU A O 1
ATOM 1159 N N . SER A 1 150 ? -5.022 -8.863 31.712 1.00 87.06 150 SER A N 1
ATOM 1160 C CA . SER A 1 150 ? -6.155 -9.429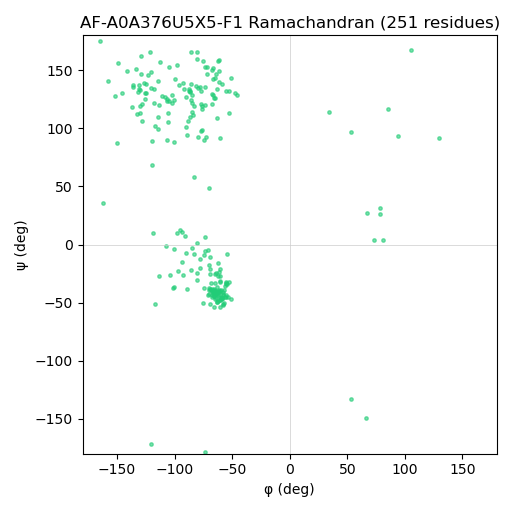 32.445 1.00 87.06 150 SER A CA 1
ATOM 1161 C C . SER A 1 150 ? -6.675 -8.487 33.530 1.00 87.06 150 SER A C 1
ATOM 1163 O O . SER A 1 150 ? -7.881 -8.321 33.665 1.00 87.06 150 SER A O 1
ATOM 1165 N N . ASP A 1 151 ? -5.775 -7.827 34.262 1.00 86.56 151 ASP A N 1
ATOM 1166 C CA . ASP A 1 151 ? -6.131 -6.873 35.316 1.00 86.56 151 ASP A CA 1
ATOM 1167 C C . ASP A 1 151 ? -6.804 -5.605 34.747 1.00 86.56 151 ASP A C 1
ATOM 1169 O O . ASP A 1 151 ? -7.839 -5.144 35.244 1.00 86.56 151 ASP A O 1
ATOM 1173 N N . LEU A 1 152 ? -6.271 -5.066 33.645 1.00 86.62 152 LEU A N 1
ATOM 1174 C CA . LEU A 1 152 ? -6.886 -3.937 32.942 1.00 86.62 152 LEU A CA 1
ATOM 1175 C C . LEU A 1 152 ? -8.226 -4.312 32.304 1.00 86.62 152 LEU A C 1
ATOM 1177 O O . LEU A 1 152 ? -9.158 -3.515 32.374 1.00 86.62 152 LEU A O 1
ATOM 1181 N N . ALA A 1 153 ? -8.333 -5.494 31.699 1.00 87.25 153 ALA A N 1
ATOM 1182 C CA . ALA A 1 153 ? -9.571 -5.995 31.112 1.00 87.25 153 ALA A CA 1
ATOM 1183 C C . ALA A 1 153 ? -10.661 -6.125 32.179 1.00 87.25 153 ALA A C 1
ATOM 1185 O O . ALA A 1 153 ? -11.680 -5.451 32.081 1.00 87.25 153 ALA A O 1
ATOM 1186 N N . GLN A 1 154 ? -10.382 -6.838 33.274 1.00 87.94 154 GLN A N 1
ATOM 1187 C CA . GLN A 1 154 ? -11.324 -7.012 34.380 1.00 87.94 154 GLN A CA 1
ATOM 1188 C C . GLN A 1 154 ? -11.789 -5.675 34.976 1.00 87.94 154 GLN A C 1
ATOM 1190 O O . GLN A 1 154 ? -12.959 -5.513 35.320 1.00 87.94 154 GLN A O 1
ATOM 1195 N N . SER A 1 155 ? -10.885 -4.699 35.088 1.00 87.62 155 SER A N 1
ATOM 1196 C CA . SER A 1 155 ? -11.238 -3.373 35.602 1.00 87.62 155 SER A CA 1
ATOM 1197 C C . SER A 1 155 ? -12.117 -2.581 34.623 1.00 87.62 155 SER A C 1
ATOM 1199 O O . SER A 1 155 ? -13.025 -1.864 35.045 1.00 87.62 155 SER A O 1
ATOM 1201 N N . LEU A 1 156 ? -11.843 -2.679 33.319 1.00 87.50 156 LEU A N 1
ATOM 1202 C CA . LEU A 1 156 ? -12.512 -1.904 32.269 1.00 87.50 156 LEU A CA 1
ATOM 1203 C C . LEU A 1 156 ? -13.818 -2.538 31.777 1.00 87.50 156 LEU A C 1
ATOM 1205 O O . LEU A 1 156 ? -14.673 -1.799 31.297 1.00 87.50 156 LEU A O 1
ATOM 1209 N N . ASP A 1 157 ? -14.010 -3.845 31.957 1.00 87.62 157 ASP A N 1
ATOM 1210 C CA . ASP A 1 157 ? -15.258 -4.557 31.637 1.00 87.62 157 ASP A CA 1
ATOM 1211 C C . ASP A 1 157 ? -16.453 -4.057 32.467 1.00 87.62 157 ASP A C 1
ATOM 1213 O O . ASP A 1 157 ? -17.610 -4.275 32.113 1.00 87.62 157 ASP A O 1
ATOM 1217 N N . THR A 1 158 ? -16.187 -3.331 33.558 1.00 87.06 158 THR A N 1
ATOM 1218 C CA . THR A 1 158 ? -17.216 -2.643 34.352 1.00 87.06 158 THR A CA 1
ATOM 1219 C C . THR A 1 158 ? -17.834 -1.439 33.633 1.00 87.06 158 THR A C 1
ATOM 1221 O O . THR A 1 158 ? -18.899 -0.962 34.029 1.00 87.06 158 THR A O 1
ATOM 1224 N N . LEU A 1 159 ? -17.183 -0.924 32.586 1.00 87.50 159 LEU A N 1
ATOM 1225 C CA . LEU A 1 159 ? -17.633 0.254 31.858 1.00 87.50 159 LEU A CA 1
ATOM 1226 C C . LEU A 1 159 ? -18.603 -0.131 30.737 1.00 87.50 159 LEU A C 1
ATOM 1228 O O . LEU A 1 159 ? -18.317 -0.990 29.905 1.00 87.50 159 LEU A O 1
ATOM 1232 N N . GLN A 1 160 ? -19.732 0.572 30.654 1.00 88.81 160 GLN A N 1
ATOM 1233 C CA . GLN A 1 160 ? -20.666 0.402 29.543 1.00 88.81 160 GLN A CA 1
ATOM 1234 C C . GLN A 1 160 ? -20.147 1.106 28.285 1.00 88.81 160 GLN A C 1
ATOM 1236 O O . GLN A 1 160 ? -19.935 2.322 28.274 1.00 88.81 160 GLN A O 1
ATOM 1241 N N . LEU A 1 161 ? -19.951 0.334 27.214 1.00 90.25 161 LEU A N 1
ATOM 1242 C CA . LEU A 1 161 ? -19.509 0.848 25.920 1.00 90.25 161 LEU A CA 1
ATOM 1243 C C . LEU A 1 161 ? -20.711 1.333 25.085 1.00 90.25 161 LEU A C 1
ATOM 1245 O O . LEU A 1 161 ? -21.726 0.634 25.033 1.00 90.25 161 LEU A O 1
ATOM 1249 N N . PRO A 1 162 ? -20.611 2.486 24.393 1.00 89.56 162 PRO A N 1
ATOM 1250 C CA . PRO A 1 162 ? -21.635 2.912 23.444 1.00 89.56 162 PRO A CA 1
ATOM 1251 C C . PRO A 1 162 ? -21.801 1.921 22.274 1.00 89.56 162 PRO A C 1
ATOM 1253 O O . PRO A 1 162 ? -20.870 1.168 21.961 1.00 89.56 162 PRO A O 1
ATOM 1256 N N . PRO A 1 163 ? -22.950 1.930 21.573 1.00 86.94 163 PRO A N 1
ATOM 1257 C CA . PRO A 1 163 ? -23.184 1.055 20.426 1.00 86.94 163 PRO A CA 1
ATOM 1258 C C . PRO A 1 163 ? -22.109 1.203 19.341 1.00 86.94 163 PRO A C 1
ATOM 1260 O O . PRO A 1 163 ? -21.754 2.305 18.931 1.00 86.94 163 PRO A O 1
ATOM 1263 N N . GLY A 1 164 ? -21.579 0.077 18.857 1.00 87.50 164 GLY A N 1
ATOM 1264 C CA . GLY A 1 164 ? -20.542 0.066 17.817 1.00 87.50 164 GLY A CA 1
ATOM 1265 C C . GLY A 1 164 ? -19.149 0.507 18.286 1.00 87.50 164 GLY A C 1
ATOM 1266 O O . GLY A 1 164 ? -18.237 0.580 17.462 1.00 87.50 164 GLY A O 1
ATOM 1267 N N . VAL A 1 165 ? -18.962 0.778 19.582 1.00 91.44 165 VAL A N 1
ATOM 1268 C CA . VAL A 1 165 ? -17.653 1.045 20.187 1.00 91.44 165 VAL A CA 1
ATOM 1269 C C . VAL A 1 165 ? -17.059 -0.255 20.731 1.00 91.44 165 VAL A C 1
ATOM 1271 O O . VAL A 1 165 ? -17.747 -1.077 21.329 1.00 91.44 165 VAL A O 1
ATOM 1274 N N . THR A 1 166 ? -15.759 -0.457 20.538 1.00 92.50 166 THR A N 1
ATOM 1275 C CA . THR A 1 166 ? -15.029 -1.641 21.004 1.00 92.50 166 THR A CA 1
ATOM 1276 C C . THR A 1 166 ? -13.773 -1.234 21.762 1.00 92.50 166 THR A C 1
ATOM 1278 O O . THR A 1 166 ? -12.995 -0.398 21.289 1.00 92.50 166 THR A O 1
ATOM 1281 N N . MET A 1 167 ? -13.565 -1.860 22.923 1.00 92.19 167 MET A N 1
ATOM 1282 C CA . MET A 1 167 ? -12.307 -1.810 23.663 1.00 92.19 167 MET A CA 1
ATOM 1283 C C . MET A 1 167 ? -11.368 -2.910 23.158 1.00 92.19 167 MET A C 1
ATOM 1285 O O . MET A 1 167 ? -11.771 -4.058 22.994 1.00 92.19 167 MET A O 1
ATOM 1289 N N . GLY A 1 168 ? -10.118 -2.557 22.882 1.00 90.19 168 GLY A N 1
ATOM 1290 C CA . GLY A 1 168 ? -9.081 -3.479 22.441 1.00 90.19 168 GLY A CA 1
ATOM 1291 C C . GLY A 1 168 ? -7.815 -3.333 23.270 1.00 90.19 168 GLY A C 1
ATOM 1292 O O . GLY A 1 168 ? -7.453 -2.229 23.677 1.00 90.19 168 GLY A O 1
ATOM 1293 N N . TYR A 1 169 ? -7.123 -4.450 23.453 1.00 89.06 169 TYR A N 1
ATOM 1294 C CA . TYR A 1 169 ? -5.894 -4.553 24.227 1.00 89.06 169 TYR A CA 1
ATOM 1295 C C . TYR A 1 169 ? -4.790 -5.063 23.307 1.00 89.06 169 TYR A C 1
ATOM 1297 O O . TYR A 1 169 ? -4.994 -5.982 22.513 1.00 89.06 169 TYR A O 1
ATOM 1305 N N . ARG A 1 170 ? -3.618 -4.437 23.367 1.00 86.25 170 ARG A N 1
ATOM 1306 C CA . ARG A 1 170 ? -2.416 -4.923 22.693 1.00 86.25 170 ARG A CA 1
ATOM 1307 C C . ARG A 1 170 ? -1.288 -4.996 23.706 1.00 86.25 170 ARG A C 1
ATOM 1309 O O . ARG A 1 170 ? -0.724 -3.969 24.084 1.00 86.25 170 ARG A O 1
ATOM 1316 N N . SER A 1 171 ? -0.956 -6.214 24.106 1.00 83.06 171 SER A N 1
ATOM 1317 C CA . SER A 1 171 ? 0.175 -6.483 24.984 1.00 83.06 171 SER A CA 1
ATOM 1318 C C . SER A 1 171 ? 1.500 -6.403 24.219 1.00 83.06 171 SER A C 1
ATOM 1320 O O . SER A 1 171 ? 1.641 -6.940 23.119 1.00 83.06 171 SER A O 1
ATOM 1322 N N . SER A 1 172 ? 2.468 -5.690 24.788 1.00 79.38 172 SER A N 1
ATOM 1323 C CA . SER A 1 172 ? 3.847 -5.610 24.311 1.00 79.38 172 SER A CA 1
ATOM 1324 C C . SER A 1 172 ? 4.751 -5.384 25.514 1.00 79.38 172 SER A C 1
ATOM 1326 O O . SER A 1 172 ? 5.046 -4.242 25.851 1.00 79.38 172 SER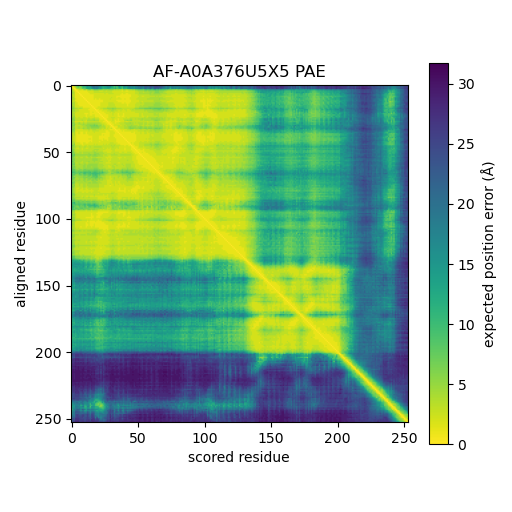 A O 1
ATOM 1328 N N . MET A 1 173 ? 5.185 -6.460 26.172 1.00 67.81 173 MET A N 1
ATOM 1329 C CA . MET A 1 173 ? 5.934 -6.385 27.431 1.00 67.81 173 MET A CA 1
ATOM 1330 C C . MET A 1 173 ? 7.057 -5.324 27.383 1.00 67.81 173 MET A C 1
ATOM 1332 O O . MET A 1 173 ? 7.849 -5.338 26.438 1.00 67.81 173 MET A O 1
ATOM 1336 N N . PRO A 1 174 ? 7.147 -4.395 28.359 1.00 74.19 174 PRO A N 1
ATOM 1337 C CA . PRO A 1 174 ? 6.371 -4.286 29.604 1.00 74.19 174 PRO A CA 1
ATOM 1338 C C . PRO A 1 174 ? 5.146 -3.346 29.533 1.00 74.19 174 PRO A C 1
ATOM 1340 O O . PRO A 1 174 ? 4.600 -2.959 30.567 1.00 74.19 174 PRO A O 1
ATOM 1343 N N . ILE A 1 175 ? 4.737 -2.931 28.334 1.00 85.00 175 ILE A N 1
ATOM 1344 C CA . ILE A 1 175 ? 3.636 -1.990 28.112 1.00 85.00 175 ILE A CA 1
ATOM 1345 C C . ILE A 1 175 ? 2.380 -2.692 27.594 1.00 85.00 175 ILE A C 1
ATOM 1347 O O . ILE A 1 175 ? 2.432 -3.713 26.908 1.00 85.00 175 ILE A O 1
ATOM 1351 N N . ILE A 1 176 ? 1.230 -2.095 27.880 1.00 85.62 176 ILE A N 1
ATOM 1352 C CA . ILE A 1 176 ? -0.057 -2.506 27.324 1.00 85.62 176 ILE A CA 1
ATOM 1353 C C . ILE A 1 176 ? -0.683 -1.295 26.661 1.00 85.62 176 ILE A C 1
ATOM 1355 O O . ILE A 1 176 ? -0.729 -0.208 27.231 1.00 85.62 176 ILE A O 1
ATOM 1359 N N . GLU A 1 177 ? -1.140 -1.461 25.429 1.00 88.75 177 GLU A N 1
ATOM 1360 C CA . GLU A 1 177 ? -1.873 -0.421 24.727 1.00 88.75 177 GLU A CA 1
ATOM 1361 C C . GLU A 1 177 ? -3.369 -0.724 24.744 1.00 88.75 177 GLU A C 1
ATOM 1363 O O . GLU A 1 177 ? -3.814 -1.751 24.235 1.00 88.75 177 GLU A O 1
ATOM 1368 N N . LEU A 1 178 ? -4.138 0.209 25.293 1.00 90.12 178 LEU A N 1
ATOM 1369 C CA . LEU A 1 178 ? -5.591 0.229 25.251 1.00 90.12 178 LEU A CA 1
ATOM 1370 C C . LEU A 1 178 ? -6.046 1.041 24.041 1.00 90.12 178 LEU A C 1
ATOM 1372 O O . LEU A 1 178 ? -5.550 2.149 23.802 1.00 90.12 178 LEU A O 1
ATOM 1376 N N . LYS A 1 179 ? -7.011 0.511 23.293 1.00 92.19 179 LYS A N 1
ATOM 1377 C CA . LYS A 1 179 ? -7.630 1.167 22.140 1.00 92.19 179 LYS A CA 1
ATOM 1378 C C . LYS A 1 179 ? -9.144 1.201 22.311 1.00 92.19 179 LYS A C 1
ATOM 1380 O O . LYS A 1 179 ? -9.760 0.150 22.409 1.00 92.19 179 LYS A O 1
ATOM 1385 N N . LEU A 1 180 ? -9.749 2.381 22.238 1.00 90.94 180 LEU A N 1
ATOM 1386 C CA . LEU A 1 180 ? -11.199 2.528 22.114 1.00 90.94 180 LEU A CA 1
ATOM 1387 C C . LEU A 1 180 ? -11.523 2.938 20.677 1.00 90.94 180 LEU A C 1
ATOM 1389 O O . LEU A 1 180 ? -11.135 4.028 20.256 1.00 90.94 180 LEU A O 1
ATOM 1393 N N . THR A 1 181 ? -12.186 2.064 19.919 1.00 91.88 181 THR A N 1
ATOM 1394 C CA . THR A 1 181 ? -12.496 2.285 18.495 1.00 91.88 181 THR A CA 1
ATOM 1395 C C . THR A 1 181 ? -14.001 2.315 18.281 1.00 91.88 181 THR A C 1
ATOM 1397 O O . THR A 1 181 ? -14.682 1.436 18.790 1.00 91.88 181 THR A O 1
ATOM 1400 N N . GLY A 1 182 ? -14.522 3.283 17.531 1.00 91.44 182 GLY A N 1
ATOM 1401 C CA . GLY A 1 182 ? -15.958 3.407 17.281 1.00 91.44 182 GLY A CA 1
ATOM 1402 C C . GLY A 1 182 ? -16.291 4.342 16.118 1.00 91.44 182 GLY A C 1
ATOM 1403 O O . GLY A 1 182 ? -15.385 4.941 15.530 1.00 91.44 182 GLY A O 1
ATOM 1404 N N . PRO A 1 183 ? -17.574 4.457 15.742 1.00 89.44 183 PRO A N 1
ATOM 1405 C CA . PRO A 1 183 ? -18.005 5.340 14.664 1.00 89.44 183 PRO A CA 1
ATOM 1406 C C . PRO A 1 183 ? -17.806 6.816 15.034 1.00 89.44 183 PRO A C 1
ATOM 1408 O O . PRO A 1 183 ? -17.875 7.195 16.201 1.00 89.44 183 PRO A O 1
ATOM 1411 N N . ALA A 1 184 ? -17.606 7.672 14.026 1.00 86.19 184 ALA A N 1
ATOM 1412 C CA . ALA A 1 184 ? -17.439 9.113 14.236 1.00 86.19 184 ALA A CA 1
ATOM 1413 C C . ALA A 1 184 ? -18.657 9.781 14.904 1.00 86.19 184 ALA A C 1
ATOM 1415 O O . ALA A 1 184 ? -18.492 10.759 15.629 1.00 86.19 184 ALA A O 1
ATOM 1416 N N . SER A 1 185 ? -19.861 9.221 14.730 1.00 88.62 185 SER A N 1
ATOM 1417 C CA . SER A 1 185 ? -21.085 9.679 15.403 1.00 88.62 185 SER A CA 1
ATOM 1418 C C . SER A 1 185 ? -21.006 9.586 16.930 1.00 88.62 185 SER A C 1
ATOM 1420 O O . SER A 1 185 ? -21.566 10.431 17.618 1.00 88.62 185 SER A O 1
ATOM 1422 N N . GLU A 1 186 ? -20.265 8.612 17.463 1.00 90.19 186 GLU A N 1
ATOM 1423 C CA . GLU A 1 186 ? -20.124 8.374 18.905 1.00 90.19 186 GLU A CA 1
ATOM 1424 C C . GLU A 1 186 ? -18.904 9.081 19.508 1.00 90.19 186 GLU A C 1
ATOM 1426 O O . GLU A 1 186 ? -18.540 8.829 20.657 1.00 90.19 186 GLU A O 1
ATOM 1431 N N . GLN A 1 187 ? -18.249 9.985 18.769 1.00 87.94 187 GLN A N 1
ATOM 1432 C CA . GLN A 1 187 ? -17.003 10.611 19.214 1.00 87.94 187 GLN A CA 1
ATOM 1433 C C . GLN A 1 187 ? -17.125 11.258 20.603 1.00 87.94 187 GLN A C 1
ATOM 1435 O O . GLN A 1 187 ? -16.247 11.065 21.442 1.00 87.94 187 GLN A O 1
ATOM 1440 N N . GLN A 1 188 ? -18.200 12.006 20.866 1.00 90.12 188 GLN A N 1
ATOM 1441 C CA . GLN A 1 188 ? -18.387 12.675 22.159 1.00 90.12 188 GLN A CA 1
ATOM 1442 C C . GLN A 1 188 ? -18.596 11.671 23.300 1.00 90.12 188 GLN A C 1
ATOM 1444 O O . GLN A 1 188 ? -18.010 11.825 24.374 1.00 90.12 188 GLN A O 1
ATOM 1449 N N . ALA A 1 189 ? -19.383 10.617 23.064 1.00 91.06 189 ALA A N 1
ATOM 1450 C CA . ALA A 1 189 ? -19.603 9.551 24.038 1.00 91.06 189 ALA A CA 1
ATOM 1451 C C . ALA A 1 189 ? -18.298 8.797 24.337 1.00 91.06 189 ALA A C 1
ATOM 1453 O O . ALA A 1 189 ? -17.963 8.565 25.499 1.00 91.06 189 ALA A O 1
ATOM 1454 N N . MET A 1 190 ? -17.512 8.499 23.298 1.00 91.44 190 MET A N 1
ATOM 1455 C CA . MET A 1 190 ? -16.186 7.900 23.426 1.00 91.44 190 MET A CA 1
ATOM 1456 C C . MET A 1 190 ? -15.224 8.800 24.202 1.00 91.44 190 MET A C 1
ATOM 1458 O O . MET A 1 190 ? -14.527 8.305 25.079 1.00 91.44 190 MET A O 1
ATOM 1462 N N . GLU A 1 191 ? -15.170 10.105 23.917 1.00 90.69 191 GLU A N 1
ATOM 1463 C CA . GLU A 1 191 ? -14.302 11.051 24.631 1.00 90.69 191 GLU A CA 1
ATOM 1464 C C . GLU A 1 191 ? -14.671 11.158 26.119 1.00 90.69 191 GLU A C 1
ATOM 1466 O O . GLU A 1 191 ? -13.770 11.226 26.960 1.00 90.69 191 GLU A O 1
ATOM 1471 N N . LYS A 1 192 ? -15.968 11.097 26.455 1.00 91.44 192 LYS A N 1
ATOM 1472 C CA . LYS A 1 192 ? -16.451 11.054 27.842 1.00 91.44 192 LYS A CA 1
ATOM 1473 C C . LYS A 1 192 ? -16.033 9.759 28.540 1.00 91.44 192 LYS A C 1
ATOM 1475 O O . LYS A 1 192 ? -15.357 9.823 29.564 1.00 91.44 192 LYS A O 1
ATOM 1480 N N . LEU A 1 193 ? -16.347 8.606 27.946 1.00 90.75 193 LEU A N 1
ATOM 1481 C CA . LEU A 1 193 ? -15.946 7.289 28.455 1.00 90.75 193 LEU A CA 1
ATOM 1482 C C . LEU A 1 193 ? -14.422 7.188 28.618 1.00 90.75 193 LEU A C 1
ATOM 1484 O O . LEU A 1 193 ? -13.912 6.587 29.559 1.00 90.75 193 LEU A O 1
ATOM 1488 N N . TRP A 1 194 ? -13.666 7.821 27.724 1.00 91.88 194 TRP A N 1
ATOM 1489 C CA . TRP A 1 194 ? -12.210 7.816 27.760 1.00 91.88 194 TRP A CA 1
ATOM 1490 C C . TRP A 1 194 ? -11.620 8.499 28.999 1.00 91.88 194 TRP A C 1
ATOM 1492 O O . TRP A 1 194 ? -10.494 8.189 29.393 1.00 91.88 194 TRP A O 1
ATOM 1502 N N . LEU A 1 195 ? -12.350 9.421 29.632 1.00 89.62 195 LEU A N 1
ATOM 1503 C CA . LEU A 1 195 ? -11.957 9.980 30.928 1.00 89.62 195 LEU A CA 1
ATOM 1504 C C . LEU A 1 195 ? -12.048 8.925 32.033 1.00 89.62 195 LEU A C 1
ATOM 1506 O O . LEU A 1 195 ? -11.150 8.846 32.871 1.00 89.62 195 LEU A O 1
ATOM 1510 N N . ASP A 1 196 ? -13.079 8.084 31.996 1.00 88.88 196 ASP A N 1
ATOM 1511 C CA . ASP A 1 196 ? -13.263 6.996 32.955 1.00 88.88 196 ASP A CA 1
ATOM 1512 C C . ASP A 1 196 ? -12.227 5.890 32.734 1.00 88.88 196 ASP A C 1
ATOM 1514 O O . ASP A 1 196 ? -11.577 5.467 33.686 1.00 88.88 196 ASP A O 1
ATOM 1518 N N . VAL A 1 197 ? -11.954 5.524 31.475 1.00 87.12 197 VAL A N 1
ATOM 1519 C CA . VAL A 1 197 ? -10.875 4.584 31.113 1.00 87.12 197 VAL A CA 1
ATOM 1520 C C . VAL A 1 197 ? -9.528 5.050 31.666 1.00 87.12 197 VAL A C 1
ATOM 1522 O O . VAL A 1 197 ? -8.780 4.257 32.233 1.00 87.12 197 VAL A O 1
ATOM 1525 N N . LYS A 1 198 ? -9.214 6.348 31.559 1.00 86.12 198 LYS A N 1
ATOM 1526 C CA . LYS A 1 198 ? -7.988 6.914 32.148 1.00 86.12 198 LYS A CA 1
ATOM 1527 C C . LYS A 1 198 ? -7.984 6.840 33.669 1.00 86.12 198 LYS A C 1
ATOM 1529 O O . LYS A 1 198 ? -6.937 6.568 34.247 1.00 86.12 198 LYS A O 1
ATOM 1534 N N . ARG A 1 199 ? -9.127 7.088 34.314 1.00 85.69 199 ARG A N 1
ATOM 1535 C CA . ARG A 1 199 ? -9.250 6.991 35.773 1.00 85.69 199 ARG A CA 1
ATOM 1536 C C . ARG A 1 199 ? -8.991 5.559 36.243 1.00 85.69 199 ARG A C 1
ATOM 1538 O O . ARG A 1 199 ? -8.234 5.372 37.186 1.00 85.69 199 ARG A O 1
ATOM 1545 N N . VAL A 1 200 ? -9.553 4.572 35.544 1.00 84.44 200 VAL A N 1
ATOM 1546 C CA . VAL A 1 200 ? -9.358 3.141 35.823 1.00 84.44 200 VAL A CA 1
ATOM 1547 C C . VAL A 1 200 ? -7.919 2.701 35.547 1.00 84.44 200 VAL A C 1
ATOM 1549 O O . VAL A 1 200 ? -7.348 1.943 36.327 1.00 84.44 200 VAL A O 1
ATOM 1552 N N . ALA A 1 201 ? -7.300 3.200 34.473 1.00 80.38 201 ALA A N 1
ATOM 1553 C CA . ALA A 1 201 ? -5.894 2.936 34.170 1.00 80.38 201 ALA A CA 1
ATOM 1554 C C . ALA A 1 201 ? -4.932 3.532 35.220 1.00 80.38 201 ALA A C 1
ATOM 1556 O O . ALA A 1 201 ? -3.835 3.008 35.408 1.00 80.38 201 ALA A O 1
ATOM 1557 N N . GLY A 1 202 ? -5.343 4.583 35.938 1.00 71.69 202 GLY A N 1
ATOM 1558 C CA . GLY A 1 202 ? -4.631 5.122 37.098 1.00 71.69 202 GLY A CA 1
ATOM 1559 C C . GLY A 1 202 ? -3.268 5.752 36.772 1.00 71.69 202 GLY A C 1
ATOM 1560 O O . GLY A 1 202 ? -3.053 6.296 35.690 1.00 71.69 202 GLY A O 1
ATOM 1561 N N . GLN A 1 203 ? -2.331 5.688 37.728 1.00 60.50 203 GLN A N 1
ATOM 1562 C CA . GLN A 1 203 ? -0.970 6.249 37.611 1.00 60.50 203 GLN A CA 1
ATOM 1563 C C . GLN A 1 203 ? -0.056 5.477 36.640 1.00 60.50 203 GLN A C 1
ATOM 1565 O O . GLN A 1 203 ? 1.054 5.912 36.353 1.00 60.50 203 GLN A O 1
ATOM 1570 N N . SER A 1 204 ? -0.527 4.360 36.089 1.00 58.88 204 SER A N 1
ATOM 1571 C CA . SER A 1 204 ? 0.206 3.507 35.148 1.00 58.88 204 SER A CA 1
ATOM 1572 C C . SER A 1 204 ? 0.339 4.092 33.736 1.00 58.88 204 SER A C 1
ATOM 1574 O O . SER A 1 204 ? 0.797 3.396 32.834 1.00 58.88 204 SER A O 1
ATOM 1576 N N . VAL A 1 205 ? -0.080 5.336 33.495 1.00 59.53 205 VAL A N 1
ATOM 1577 C CA . VAL A 1 205 ? -0.082 5.960 32.165 1.00 59.53 205 VAL A CA 1
ATOM 1578 C C . VAL A 1 205 ? 1.291 6.547 31.840 1.00 59.53 205 VAL A C 1
ATOM 1580 O O . VAL A 1 205 ? 1.685 7.562 32.405 1.00 59.53 205 VAL A O 1
ATOM 1583 N N . ILE A 1 206 ? 1.992 5.950 30.872 1.00 55.16 206 ILE A N 1
ATOM 1584 C CA . ILE A 1 206 ? 3.315 6.432 30.435 1.00 55.16 206 ILE A CA 1
ATOM 1585 C C . ILE A 1 206 ? 3.205 7.462 29.309 1.00 55.16 206 ILE A C 1
ATOM 1587 O O . ILE A 1 206 ? 3.972 8.422 29.269 1.00 55.16 206 ILE A O 1
ATOM 1591 N N . PHE A 1 207 ? 2.275 7.284 28.366 1.00 53.56 207 PHE A N 1
ATOM 1592 C CA . PHE A 1 207 ? 2.259 8.115 27.164 1.00 53.56 207 PHE A CA 1
ATOM 1593 C C . PHE A 1 207 ? 0.849 8.411 26.655 1.00 53.56 207 PHE A C 1
ATOM 1595 O O . PHE A 1 207 ? 0.024 7.521 26.439 1.00 53.56 207 PHE A O 1
ATOM 1602 N N . ARG A 1 208 ? 0.596 9.701 26.408 1.00 47.44 208 ARG A N 1
ATOM 1603 C CA . ARG A 1 208 ? -0.617 10.225 25.775 1.00 47.44 208 ARG A CA 1
ATOM 1604 C C . ARG A 1 208 ? -0.269 10.627 24.350 1.00 47.44 208 ARG A C 1
ATOM 1606 O O . ARG A 1 208 ? 0.294 11.696 24.134 1.00 47.44 208 ARG A O 1
ATOM 1613 N N . ARG A 1 209 ? -0.678 9.837 23.356 1.00 42.81 209 ARG A N 1
ATOM 1614 C CA . ARG A 1 209 ? -0.685 10.327 21.974 1.00 42.81 209 ARG A CA 1
ATOM 1615 C C . ARG A 1 209 ? -2.027 10.997 21.706 1.00 42.81 209 ARG A C 1
ATOM 1617 O O . ARG A 1 209 ? -3.058 10.334 21.632 1.00 42.81 209 ARG A O 1
ATOM 1624 N N . HIS A 1 210 ? -2.039 12.325 21.635 1.00 39.16 210 HIS A N 1
ATOM 1625 C CA . HIS A 1 210 ? -3.239 13.051 21.233 1.00 39.16 210 HIS A CA 1
ATOM 1626 C C . HIS A 1 210 ? -3.469 12.886 19.729 1.00 39.16 210 HIS A C 1
ATOM 1628 O O . HIS A 1 210 ? -2.516 12.962 18.965 1.00 39.16 210 HIS A O 1
ATOM 1634 N N . ARG A 1 211 ? -4.733 12.615 19.368 1.00 37.28 211 ARG A N 1
ATOM 1635 C CA . ARG A 1 211 ? -5.353 12.664 18.033 1.00 37.28 211 ARG A CA 1
ATOM 1636 C C . ARG A 1 211 ? -4.458 12.283 16.842 1.00 37.28 211 ARG A C 1
ATOM 1638 O O . ARG A 1 211 ? -3.607 13.046 16.411 1.00 37.28 211 ARG A O 1
ATOM 1645 N N . ARG A 1 212 ? -4.794 11.173 16.181 1.00 37.09 212 ARG A N 1
ATOM 1646 C CA . ARG A 1 212 ? -4.612 11.077 14.726 1.00 37.09 212 ARG A CA 1
ATOM 1647 C C . ARG A 1 212 ? -5.961 11.306 14.058 1.00 37.09 212 ARG A C 1
ATOM 1649 O O . ARG A 1 212 ? -6.685 10.359 13.786 1.00 37.09 212 ARG A O 1
ATOM 1656 N N . THR A 1 213 ? -6.290 12.564 13.783 1.00 34.94 213 THR A N 1
ATOM 1657 C CA . THR A 1 213 ? -6.927 12.846 12.493 1.00 34.94 213 THR A CA 1
ATOM 1658 C C . THR A 1 213 ? -5.869 12.576 11.420 1.00 34.94 213 THR A C 1
ATOM 1660 O O . THR A 1 213 ? -4.674 12.663 11.699 1.00 34.94 213 THR A O 1
ATOM 1663 N N . ALA A 1 214 ? -6.265 12.171 10.217 1.00 33.78 214 ALA A N 1
ATOM 1664 C CA . ALA A 1 214 ? -5.349 11.804 9.134 1.00 33.78 214 ALA A CA 1
ATOM 1665 C C . ALA A 1 214 ? -4.577 13.009 8.535 1.00 33.78 214 ALA A C 1
ATOM 1667 O O . ALA A 1 214 ? -4.543 13.185 7.322 1.00 33.78 214 ALA A O 1
ATOM 1668 N N . ARG A 1 215 ? -3.973 13.863 9.370 1.00 26.64 215 ARG A N 1
ATOM 1669 C CA . ARG A 1 215 ? -3.013 14.897 8.978 1.00 26.64 215 ARG A CA 1
ATOM 1670 C C . ARG A 1 215 ? -1.770 14.827 9.860 1.00 26.64 215 ARG A C 1
ATOM 1672 O O . ARG A 1 215 ? -1.842 14.576 11.060 1.00 26.64 215 ARG A O 1
ATOM 1679 N N . ALA A 1 216 ? -0.640 14.966 9.182 1.00 31.75 216 ALA A N 1
ATOM 1680 C CA . ALA A 1 216 ? 0.709 14.720 9.648 1.00 31.75 216 ALA A CA 1
ATOM 1681 C C . ALA A 1 216 ? 1.163 15.671 10.763 1.00 31.75 216 ALA A C 1
ATOM 1683 O O . ALA A 1 216 ? 0.900 16.864 10.701 1.00 31.75 216 ALA A O 1
ATOM 1684 N N . ASP A 1 217 ? 1.940 15.133 11.704 1.00 26.67 217 ASP A N 1
ATOM 1685 C CA . ASP A 1 217 ? 3.171 15.781 12.152 1.00 26.67 217 ASP A CA 1
ATOM 1686 C C . ASP A 1 217 ? 4.151 14.699 12.646 1.00 26.67 217 ASP A C 1
ATOM 1688 O O . ASP A 1 217 ? 3.791 13.786 13.403 1.00 26.67 217 ASP A O 1
ATOM 1692 N N . GLN A 1 218 ? 5.372 14.745 12.121 1.00 34.94 218 GLN A N 1
ATOM 1693 C CA . GLN A 1 218 ? 6.492 13.885 12.474 1.00 34.94 218 GLN A CA 1
ATOM 1694 C C . GLN A 1 218 ? 7.580 14.775 13.060 1.00 34.94 218 GLN A C 1
ATOM 1696 O O . GLN A 1 218 ? 8.359 15.358 12.317 1.00 34.94 218 GLN A O 1
ATOM 1701 N N . SER A 1 219 ? 7.726 14.795 14.381 1.00 27.45 219 SER A N 1
ATOM 1702 C CA . SER A 1 219 ? 9.047 15.008 14.961 1.00 27.45 219 SER A CA 1
ATOM 1703 C C . SER A 1 219 ? 9.140 14.477 16.393 1.00 27.45 219 SER A C 1
ATOM 1705 O O . SER A 1 219 ? 8.232 14.623 17.205 1.00 27.45 219 SER A O 1
ATOM 1707 N N . ARG A 1 220 ? 10.309 13.879 16.653 1.00 26.23 220 ARG A N 1
ATOM 1708 C CA . ARG A 1 220 ? 10.943 13.547 17.939 1.00 26.23 220 ARG A CA 1
ATOM 1709 C C . ARG A 1 220 ? 10.726 12.147 18.554 1.00 26.23 220 ARG A C 1
ATOM 1711 O O . ARG A 1 220 ? 9.841 11.903 19.361 1.00 26.23 220 ARG A O 1
ATOM 1718 N N . ILE A 1 221 ? 11.717 11.318 18.190 1.00 28.16 221 ILE A N 1
ATOM 1719 C CA . ILE A 1 221 ? 12.533 10.371 18.982 1.00 28.16 221 ILE A CA 1
ATOM 1720 C C . ILE A 1 221 ? 11.988 8.943 19.231 1.00 28.16 221 ILE A C 1
ATOM 1722 O O . ILE A 1 221 ? 10.988 8.725 19.901 1.00 28.16 221 ILE A O 1
ATOM 1726 N N . ALA A 1 222 ? 12.769 7.999 18.676 1.00 27.50 222 ALA A N 1
ATOM 1727 C CA . ALA A 1 222 ? 12.961 6.568 18.954 1.00 27.50 222 ALA A CA 1
ATOM 1728 C C . ALA A 1 222 ? 11.735 5.628 18.990 1.00 27.50 222 ALA A C 1
ATOM 1730 O O . ALA A 1 222 ? 11.080 5.423 20.006 1.00 27.50 222 ALA A O 1
ATOM 1731 N N . LYS A 1 223 ? 11.506 4.962 17.849 1.00 28.05 223 LYS A N 1
ATOM 1732 C CA . LYS A 1 223 ? 10.689 3.743 17.705 1.00 28.05 223 LYS A CA 1
ATOM 1733 C C . LYS A 1 223 ? 11.422 2.519 18.287 1.00 28.05 223 LYS A C 1
ATOM 1735 O O . LYS A 1 223 ? 12.621 2.395 18.062 1.00 28.05 223 LYS A O 1
ATOM 1740 N N . PRO A 1 224 ? 10.675 1.506 18.750 1.00 25.95 224 PRO A N 1
ATOM 1741 C CA . PRO A 1 224 ? 10.709 0.193 18.114 1.00 25.95 224 PRO A CA 1
ATOM 1742 C C . PRO A 1 224 ? 9.506 0.060 17.158 1.00 25.95 224 PRO A C 1
ATOM 1744 O O . PRO A 1 224 ? 8.528 0.811 17.268 1.00 25.95 224 PRO A O 1
ATOM 1747 N N . PRO A 1 225 ? 9.591 -0.790 16.123 1.00 30.38 225 PRO A N 1
ATOM 1748 C CA . PRO A 1 225 ? 8.762 -0.668 14.935 1.00 30.38 225 PRO A CA 1
ATOM 1749 C C . PRO A 1 225 ? 7.352 -1.190 15.210 1.00 30.38 225 PRO A C 1
ATOM 1751 O O . PRO A 1 225 ? 7.072 -2.376 15.104 1.00 30.38 225 PRO A O 1
ATOM 1754 N N . VAL A 1 226 ? 6.422 -0.289 15.516 1.00 30.75 226 VAL A N 1
ATOM 1755 C CA . VAL A 1 226 ? 4.995 -0.604 15.439 1.00 30.75 226 VAL A CA 1
ATOM 1756 C C . VAL A 1 226 ? 4.532 -0.255 14.028 1.00 30.75 226 VAL A C 1
ATOM 1758 O O . VAL A 1 226 ? 4.345 0.921 13.697 1.00 30.75 226 VAL A O 1
ATOM 1761 N N . GLN A 1 227 ? 4.407 -1.282 13.182 1.00 29.20 227 GLN A N 1
ATOM 1762 C CA . GLN A 1 227 ? 3.684 -1.202 11.911 1.00 29.20 227 GLN A CA 1
ATOM 1763 C C . GLN A 1 227 ? 2.322 -0.529 12.159 1.00 29.20 227 GLN A C 1
ATOM 1765 O O . GLN A 1 227 ? 1.627 -0.895 13.113 1.00 29.20 227 GLN A O 1
ATOM 1770 N N . PRO A 1 228 ? 1.933 0.492 11.378 1.00 32.00 228 PRO A N 1
ATOM 1771 C CA . PRO A 1 228 ? 0.576 0.998 11.454 1.00 32.00 228 PRO A CA 1
ATOM 1772 C C . PRO A 1 228 ? -0.375 -0.082 10.925 1.00 32.00 228 PRO A C 1
ATOM 1774 O O . PRO A 1 228 ? -0.260 -0.491 9.775 1.00 32.00 228 PRO A O 1
ATOM 1777 N N . ASP A 1 229 ? -1.306 -0.520 11.773 1.00 29.53 229 ASP A N 1
ATOM 1778 C CA . ASP A 1 229 ? -2.473 -1.312 11.381 1.00 29.53 229 ASP A CA 1
ATOM 1779 C C . ASP A 1 229 ? -3.300 -0.479 10.379 1.00 29.53 229 ASP A C 1
ATOM 1781 O O . ASP A 1 229 ? -4.133 0.338 10.772 1.00 29.53 229 ASP A O 1
ATOM 1785 N N . VAL A 1 230 ? -3.035 -0.639 9.080 1.00 28.28 230 VAL A N 1
ATOM 1786 C CA . VAL A 1 230 ? -3.822 -0.049 7.972 1.00 28.28 230 VAL A CA 1
ATOM 1787 C C . VAL A 1 230 ? -5.087 -0.887 7.690 1.00 28.28 230 VAL A C 1
ATOM 1789 O O . VAL A 1 230 ? -5.903 -0.557 6.840 1.00 28.28 230 VAL A O 1
ATOM 1792 N N . GLU A 1 231 ? -5.312 -1.958 8.450 1.00 27.95 231 GLU A N 1
ATOM 1793 C CA . GLU A 1 231 ? -6.235 -3.031 8.073 1.00 27.95 231 GLU A CA 1
ATOM 1794 C C . GLU A 1 231 ? -7.694 -2.852 8.537 1.00 27.95 231 GLU A C 1
ATOM 1796 O O . GLU A 1 231 ? -8.563 -3.627 8.146 1.00 27.95 231 GLU A O 1
ATOM 1801 N N . ARG A 1 232 ? -8.022 -1.848 9.363 1.00 30.03 232 ARG A N 1
ATOM 1802 C CA . ARG A 1 232 ? -9.366 -1.739 9.973 1.00 30.03 232 ARG A CA 1
ATOM 1803 C C . ARG A 1 232 ? -10.115 -0.464 9.609 1.00 30.03 232 ARG A C 1
ATOM 1805 O O . ARG A 1 232 ? -10.370 0.373 10.466 1.00 30.03 232 ARG A O 1
ATOM 1812 N N . ALA A 1 233 ? -10.505 -0.357 8.343 1.00 25.53 233 ALA A N 1
ATOM 1813 C CA . ALA A 1 233 ? -11.687 0.407 7.921 1.00 25.53 233 ALA A CA 1
ATOM 1814 C C . ALA A 1 233 ? -12.141 0.014 6.505 1.00 25.53 233 ALA A C 1
ATOM 1816 O O . ALA A 1 233 ? -12.544 0.872 5.724 1.00 25.53 233 ALA A O 1
ATOM 1817 N N . ILE A 1 234 ? -12.022 -1.264 6.130 1.00 30.41 234 ILE A N 1
ATOM 1818 C CA . ILE A 1 234 ? -12.368 -1.686 4.776 1.00 30.41 234 ILE A CA 1
ATOM 1819 C C . ILE A 1 234 ? -13.287 -2.894 4.839 1.00 30.41 234 ILE A C 1
ATOM 1821 O O . ILE A 1 234 ? -12.920 -3.976 5.293 1.00 30.41 234 ILE A O 1
ATOM 1825 N N . HIS A 1 235 ? -14.524 -2.677 4.400 1.00 30.19 235 HIS A N 1
ATOM 1826 C CA . HIS A 1 235 ? -15.492 -3.738 4.188 1.00 30.19 235 HIS A CA 1
ATOM 1827 C C . HIS A 1 235 ? -14.849 -4.800 3.280 1.00 30.19 235 HIS A C 1
ATOM 1829 O O . HIS A 1 235 ? -14.281 -4.451 2.249 1.00 30.19 235 HIS A O 1
ATOM 1835 N N . ARG A 1 236 ? -14.945 -6.089 3.635 1.00 33.75 236 ARG A N 1
ATOM 1836 C CA . ARG A 1 236 ? -14.308 -7.225 2.924 1.00 33.75 236 ARG A CA 1
ATOM 1837 C C . ARG A 1 236 ? -14.618 -7.334 1.416 1.00 33.75 236 ARG A C 1
ATOM 1839 O O . ARG A 1 236 ? -14.015 -8.158 0.743 1.00 33.75 236 ARG A O 1
ATOM 1846 N N . ARG A 1 237 ? -15.541 -6.522 0.886 1.00 34.19 237 ARG A N 1
ATOM 1847 C CA . ARG A 1 237 ? -15.857 -6.409 -0.548 1.00 34.19 237 ARG A CA 1
ATOM 1848 C C . ARG A 1 237 ? -15.092 -5.297 -1.284 1.00 34.19 237 ARG A C 1
ATOM 1850 O O . ARG A 1 237 ? -15.097 -5.298 -2.504 1.00 34.19 237 ARG A O 1
ATOM 1857 N N . PHE A 1 238 ? -14.470 -4.359 -0.565 1.00 37.72 238 PHE A N 1
ATOM 1858 C CA . PHE A 1 238 ? -14.065 -3.063 -1.120 1.00 37.72 238 PHE A CA 1
ATOM 1859 C C . PHE A 1 238 ? -12.574 -2.960 -1.471 1.00 37.72 238 PHE A C 1
ATOM 1861 O O . PHE A 1 238 ? -12.236 -2.347 -2.478 1.00 37.72 238 PHE A O 1
ATOM 1868 N N . ILE A 1 239 ? -11.673 -3.558 -0.678 1.00 41.66 239 ILE A N 1
ATOM 1869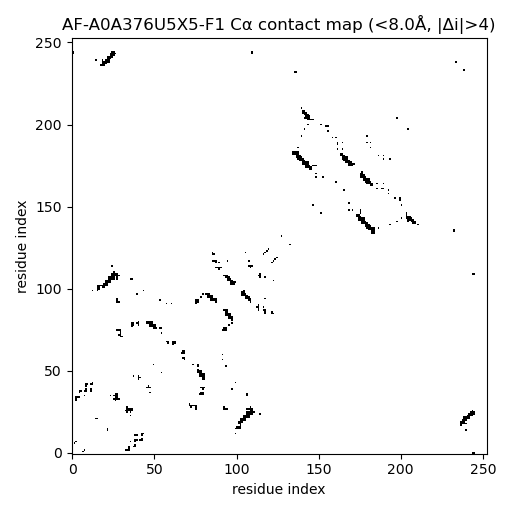 C CA . ILE A 1 239 ? -10.225 -3.554 -0.957 1.00 41.66 239 ILE A CA 1
ATOM 1870 C C . ILE A 1 239 ? -9.655 -4.946 -0.693 1.00 41.66 239 ILE A C 1
ATOM 1872 O O . ILE A 1 239 ? -9.696 -5.440 0.434 1.00 41.66 239 ILE A O 1
ATOM 1876 N N . GLY A 1 240 ? -9.103 -5.565 -1.736 1.00 41.06 240 GLY A N 1
ATOM 1877 C CA . GLY A 1 240 ? -8.174 -6.680 -1.582 1.00 41.06 240 GLY A CA 1
ATOM 1878 C C . GLY A 1 240 ? -6.765 -6.132 -1.358 1.00 41.06 240 GLY A C 1
ATOM 1879 O O . GLY A 1 240 ? -6.310 -5.289 -2.128 1.00 41.06 240 GLY A O 1
ATOM 1880 N N . PHE A 1 241 ? -6.068 -6.594 -0.320 1.00 37.47 241 PHE A N 1
ATOM 1881 C CA . PHE A 1 241 ? -4.630 -6.359 -0.170 1.00 37.47 241 PHE A CA 1
ATOM 1882 C C . PHE A 1 241 ? -3.876 -7.609 -0.606 1.00 37.47 241 PHE A C 1
ATOM 1884 O O . PHE A 1 241 ? -4.101 -8.692 -0.067 1.00 37.47 241 PHE A O 1
ATOM 1891 N N . ALA A 1 242 ? -2.964 -7.453 -1.561 1.00 43.31 242 ALA A N 1
ATOM 1892 C CA . ALA A 1 242 ? -1.960 -8.459 -1.866 1.00 43.31 242 ALA A CA 1
ATOM 1893 C C . ALA A 1 242 ? -0.589 -7.864 -1.519 1.00 43.31 242 ALA A C 1
ATOM 1895 O O . ALA A 1 242 ? -0.038 -7.048 -2.257 1.00 43.31 242 ALA A O 1
ATOM 1896 N N . THR A 1 243 ? -0.064 -8.215 -0.345 1.00 34.53 243 THR A N 1
ATOM 1897 C CA . THR A 1 243 ? 1.282 -7.826 0.092 1.00 34.53 243 THR A CA 1
ATOM 1898 C C . THR A 1 243 ? 2.316 -8.785 -0.493 1.00 34.53 243 THR A C 1
ATOM 1900 O O . THR A 1 243 ? 2.301 -9.986 -0.212 1.00 34.53 243 THR A O 1
ATOM 1903 N N . PHE A 1 244 ? 3.246 -8.253 -1.289 1.00 39.06 244 PHE A N 1
ATOM 1904 C CA . PHE A 1 244 ? 4.389 -8.986 -1.826 1.00 39.06 244 PHE A CA 1
ATOM 1905 C C . PHE A 1 244 ? 5.648 -8.532 -1.089 1.00 39.06 244 PHE A C 1
ATOM 1907 O O . PHE A 1 244 ? 6.310 -7.567 -1.455 1.00 39.06 244 PHE A O 1
ATOM 1914 N N . SER A 1 245 ? 5.966 -9.221 0.005 1.00 28.30 245 SER A N 1
ATOM 1915 C CA . SER A 1 245 ? 7.241 -9.060 0.701 1.00 28.30 245 SER A CA 1
ATOM 1916 C C . SER A 1 245 ? 7.849 -10.435 0.940 1.00 28.30 245 SER A C 1
ATOM 1918 O O . SER A 1 245 ? 7.260 -11.284 1.617 1.00 28.30 245 SER A O 1
ATOM 1920 N N . ARG A 1 246 ? 9.039 -10.660 0.372 1.00 26.89 246 ARG A N 1
ATOM 1921 C CA . ARG A 1 246 ? 9.928 -11.733 0.811 1.00 26.89 246 ARG A CA 1
ATOM 1922 C C . ARG A 1 246 ? 10.421 -11.388 2.215 1.00 26.89 246 ARG A C 1
ATOM 1924 O O . ARG A 1 246 ? 10.925 -10.292 2.458 1.00 26.89 246 ARG A O 1
ATOM 1931 N N . ARG A 1 247 ? 10.297 -12.352 3.131 1.00 23.58 247 ARG A N 1
ATOM 1932 C CA . ARG A 1 247 ? 11.059 -12.375 4.383 1.00 23.58 247 ARG A CA 1
ATOM 1933 C C . ARG A 1 247 ? 12.536 -12.236 4.022 1.00 23.58 247 ARG A C 1
ATOM 1935 O O . ARG A 1 247 ? 13.101 -13.144 3.421 1.00 23.58 247 ARG A O 1
ATOM 1942 N N . CYS A 1 248 ? 13.147 -11.119 4.394 1.00 21.02 248 CYS A N 1
ATOM 1943 C CA . CYS A 1 248 ? 14.593 -11.055 4.499 1.00 21.02 248 CYS A CA 1
ATOM 1944 C C . CYS A 1 248 ? 14.951 -11.779 5.800 1.00 21.02 248 CYS A C 1
ATOM 1946 O O . CYS A 1 248 ? 14.749 -11.257 6.897 1.00 21.02 248 CYS A O 1
ATOM 1948 N N . SER A 1 249 ? 15.354 -13.039 5.672 1.00 20.33 249 SER A N 1
ATOM 1949 C CA . SER A 1 249 ? 15.922 -13.825 6.758 1.00 20.33 249 SER A CA 1
ATOM 1950 C C . SER A 1 249 ? 17.225 -13.159 7.194 1.00 20.33 249 SER A C 1
ATOM 1952 O O . SER A 1 249 ? 18.213 -13.221 6.468 1.00 20.33 249 SER A O 1
ATOM 1954 N N . ILE A 1 250 ? 17.249 -12.536 8.372 1.00 21.89 250 ILE A N 1
ATOM 1955 C CA . ILE A 1 250 ? 18.514 -12.313 9.076 1.00 21.89 250 ILE A CA 1
ATOM 1956 C C . ILE A 1 250 ? 18.832 -13.643 9.753 1.00 21.89 250 ILE A C 1
ATOM 1958 O O . ILE A 1 250 ? 18.317 -13.960 10.822 1.00 21.89 250 ILE A O 1
ATOM 1962 N N . ALA A 1 251 ? 19.603 -14.466 9.050 1.00 18.98 251 ALA A N 1
ATOM 1963 C CA . ALA A 1 251 ? 20.371 -15.537 9.653 1.00 18.98 251 ALA A CA 1
ATOM 1964 C C . ALA A 1 251 ? 21.715 -14.948 10.094 1.00 18.98 251 ALA A C 1
ATOM 1966 O O . ALA A 1 251 ? 22.378 -14.296 9.289 1.00 18.98 251 ALA A O 1
ATOM 1967 N N . GLY A 1 252 ? 22.119 -15.215 11.336 1.00 21.09 252 GLY A N 1
ATOM 1968 C CA . GLY A 1 252 ? 23.513 -15.084 11.756 1.00 21.09 252 GLY A CA 1
ATOM 1969 C C . GLY A 1 252 ? 23.739 -14.279 13.031 1.00 21.09 252 GLY A C 1
ATOM 1970 O O . GLY A 1 252 ? 23.982 -13.084 12.939 1.00 21.09 252 GLY A O 1
ATOM 1971 N N . VAL A 1 253 ? 23.757 -15.031 14.142 1.00 25.58 253 VAL A N 1
ATOM 1972 C CA . VAL A 1 253 ? 24.457 -14.815 15.431 1.00 25.58 253 VAL A CA 1
ATOM 1973 C C . VAL A 1 253 ? 23.994 -13.655 16.312 1.00 25.58 253 VAL A C 1
ATOM 1975 O O . VAL A 1 253 ? 24.224 -12.479 15.969 1.00 25.58 253 VAL A O 1
#